Protein AF-A0A8T3PPE5-F1 (afdb_monomer_lite)

Structure (mmCIF, N/CA/C/O backbone):
data_AF-A0A8T3PPE5-F1
#
_entry.id   AF-A0A8T3PPE5-F1
#
loop_
_atom_site.group_PDB
_atom_site.id
_atom_site.type_symbol
_atom_site.label_atom_id
_atom_site.label_alt_id
_atom_site.label_comp_id
_atom_site.label_asym_id
_atom_site.label_entity_id
_atom_site.label_seq_id
_atom_site.pdbx_PDB_ins_code
_atom_site.Cartn_x
_atom_site.Cartn_y
_atom_site.Cartn_z
_atom_site.occupancy
_atom_site.B_iso_or_equiv
_atom_site.auth_seq_id
_atom_site.auth_comp_id
_atom_site.auth_asym_id
_atom_site.auth_atom_id
_atom_site.pdbx_PDB_model_num
ATOM 1 N N . MET A 1 1 ? -5.773 14.383 -21.591 1.00 71.31 1 MET A N 1
ATOM 2 C CA . MET A 1 1 ? -5.391 13.110 -22.245 1.00 71.31 1 MET A CA 1
ATOM 3 C C . MET A 1 1 ? -6.427 12.058 -21.878 1.00 71.31 1 MET A C 1
ATOM 5 O O . MET A 1 1 ? -6.779 11.987 -20.706 1.00 71.31 1 MET A O 1
ATOM 9 N N . GLY A 1 2 ? -6.959 11.305 -22.844 1.00 85.62 2 GLY A N 1
ATOM 10 C CA . GLY A 1 2 ? -7.960 10.263 -22.563 1.00 85.62 2 GLY A CA 1
ATOM 11 C C . GLY A 1 2 ? -7.358 9.044 -21.848 1.00 85.62 2 GLY A C 1
ATOM 12 O O . GLY A 1 2 ? -6.149 8.824 -21.924 1.00 85.62 2 GLY A O 1
ATOM 13 N N . ASN A 1 3 ? -8.186 8.224 -21.186 1.00 85.50 3 ASN A N 1
ATOM 14 C CA . ASN A 1 3 ? -7.716 7.043 -20.440 1.00 85.50 3 ASN A CA 1
ATOM 15 C C . ASN A 1 3 ? -6.918 6.065 -21.322 1.00 85.50 3 ASN A C 1
ATOM 17 O O . ASN A 1 3 ? -5.871 5.585 -20.905 1.00 85.50 3 ASN A O 1
ATOM 21 N N . ALA A 1 4 ? -7.343 5.817 -22.564 1.00 87.62 4 ALA A N 1
ATOM 22 C CA . ALA A 1 4 ? -6.611 4.933 -23.478 1.00 87.62 4 ALA A CA 1
ATOM 23 C C . ALA A 1 4 ? -5.190 5.447 -23.792 1.00 87.62 4 ALA A C 1
ATOM 25 O O . ALA A 1 4 ? -4.228 4.680 -23.773 1.00 87.62 4 ALA A O 1
ATOM 26 N N . GLN A 1 5 ? -5.048 6.757 -24.014 1.00 90.62 5 GLN A N 1
ATOM 27 C CA . GLN A 1 5 ? -3.755 7.402 -24.266 1.00 90.62 5 GLN A CA 1
ATOM 28 C C . GLN A 1 5 ? -2.859 7.374 -23.020 1.00 90.62 5 GLN A C 1
ATOM 30 O O . GLN A 1 5 ? -1.673 7.076 -23.126 1.00 90.62 5 GLN A O 1
ATOM 35 N N . LEU A 1 6 ? -3.428 7.632 -21.834 1.00 91.69 6 LEU A N 1
ATOM 36 C CA . LEU A 1 6 ? -2.700 7.566 -20.564 1.00 91.69 6 LEU A CA 1
ATOM 37 C C . LEU A 1 6 ? -2.188 6.149 -20.279 1.00 91.69 6 LEU A C 1
ATOM 39 O O . LEU A 1 6 ? -1.021 5.981 -19.935 1.00 91.69 6 LEU A O 1
ATOM 43 N N . LYS A 1 7 ? -3.037 5.135 -20.490 1.00 91.75 7 LYS A N 1
ATOM 44 C CA . LYS A 1 7 ? -2.677 3.720 -20.339 1.00 91.75 7 LYS A CA 1
ATOM 45 C C . LYS A 1 7 ? -1.493 3.362 -21.233 1.00 91.75 7 LYS A C 1
ATOM 47 O O . LYS A 1 7 ? -0.501 2.835 -20.743 1.00 91.75 7 LYS A O 1
ATOM 52 N N . ARG A 1 8 ? -1.577 3.700 -22.526 1.00 91.62 8 ARG A N 1
ATOM 53 C CA . ARG A 1 8 ? -0.497 3.455 -23.492 1.00 91.62 8 ARG A CA 1
ATOM 54 C C . ARG A 1 8 ? 0.802 4.136 -23.059 1.00 91.62 8 ARG A C 1
ATOM 56 O O . ARG A 1 8 ? 1.819 3.460 -22.961 1.00 91.62 8 ARG A O 1
ATOM 63 N N . LYS A 1 9 ? 0.745 5.426 -22.704 1.00 94.19 9 LYS A N 1
ATOM 64 C CA . LYS A 1 9 ? 1.905 6.188 -22.215 1.00 94.19 9 LYS A CA 1
ATOM 65 C C . LYS A 1 9 ? 2.596 5.485 -21.042 1.00 94.19 9 LYS A C 1
ATOM 67 O O . LYS A 1 9 ? 3.818 5.388 -21.016 1.00 94.19 9 LYS A O 1
ATOM 72 N N . TYR A 1 10 ? 1.827 5.017 -20.062 1.00 94.94 10 TYR A N 1
ATOM 73 C CA . TYR A 1 10 ? 2.376 4.353 -18.879 1.00 94.94 10 TYR A CA 1
ATOM 74 C C . TYR A 1 10 ? 2.970 2.983 -19.184 1.00 94.94 10 TYR A C 1
ATOM 76 O O . TYR A 1 10 ? 4.052 2.681 -18.685 1.00 94.94 10 TYR A O 1
ATOM 84 N N . VAL A 1 11 ? 2.325 2.183 -20.031 1.00 92.31 11 VAL A N 1
ATOM 85 C CA . VAL A 1 11 ? 2.887 0.887 -20.425 1.00 92.31 11 VAL A CA 1
ATOM 86 C C . VAL A 1 11 ? 4.176 1.063 -21.231 1.00 92.31 11 VAL A C 1
ATOM 88 O O . VAL A 1 11 ? 5.167 0.401 -20.939 1.00 92.31 11 VAL A O 1
ATOM 91 N N . GLU A 1 12 ? 4.209 1.990 -22.189 1.00 92.19 12 GLU A N 1
ATOM 92 C CA . GLU A 1 12 ? 5.414 2.284 -22.975 1.00 92.19 12 GLU A CA 1
ATOM 93 C C . GLU A 1 12 ? 6.569 2.790 -22.100 1.00 92.19 12 GLU A C 1
ATOM 95 O O . GLU A 1 12 ? 7.713 2.369 -22.287 1.00 92.19 12 GLU A O 1
ATOM 100 N N . HIS A 1 13 ? 6.276 3.662 -21.126 1.00 94.38 13 HIS A N 1
ATOM 101 C CA . HIS A 1 13 ? 7.267 4.137 -20.154 1.00 94.38 13 HIS A CA 1
ATOM 102 C C . HIS A 1 13 ? 7.826 2.980 -19.320 1.00 94.38 13 HIS A C 1
ATOM 104 O O . HIS A 1 13 ? 9.038 2.814 -19.235 1.00 94.38 13 HIS A O 1
ATOM 110 N N . ALA A 1 14 ? 6.956 2.115 -18.796 1.00 93.38 14 ALA A N 1
ATOM 111 C CA . ALA A 1 14 ? 7.352 0.940 -18.025 1.00 93.38 14 ALA A CA 1
ATOM 112 C C . ALA A 1 14 ? 8.192 -0.065 -18.833 1.00 93.38 14 ALA A C 1
ATOM 114 O O . ALA A 1 14 ? 9.222 -0.531 -18.350 1.00 93.38 14 ALA A O 1
ATOM 115 N N . ILE A 1 15 ? 7.797 -0.364 -20.075 1.00 92.00 15 ILE A N 1
ATOM 116 C CA . ILE A 1 15 ? 8.554 -1.226 -21.001 1.00 92.00 15 ILE A CA 1
ATOM 117 C C . ILE A 1 15 ? 9.944 -0.643 -21.265 1.00 92.00 15 ILE A C 1
ATOM 119 O O . ILE A 1 15 ? 10.929 -1.379 -21.295 1.00 92.00 15 ILE A O 1
ATOM 123 N N . ARG A 1 16 ? 10.048 0.679 -21.447 1.00 91.94 16 ARG A N 1
ATOM 124 C CA . ARG A 1 16 ? 11.338 1.353 -21.637 1.00 91.94 16 ARG A CA 1
ATOM 125 C C . ARG A 1 16 ? 12.212 1.241 -20.391 1.00 91.94 16 ARG A C 1
ATOM 127 O O . ARG A 1 16 ? 13.369 0.861 -20.521 1.00 91.94 16 ARG A O 1
ATOM 134 N N . SER A 1 17 ? 11.657 1.513 -19.213 1.00 92.69 17 SER A N 1
ATOM 135 C CA . SER A 1 17 ? 12.356 1.397 -17.931 1.00 92.69 17 SER A CA 1
ATOM 136 C C . SER A 1 17 ? 12.846 -0.028 -17.656 1.00 92.69 17 SER A C 1
ATOM 138 O O . SER A 1 17 ? 13.982 -0.211 -17.231 1.00 92.69 17 SER A O 1
ATOM 140 N N . LEU A 1 18 ? 12.050 -1.055 -17.976 1.00 91.50 18 LEU A N 1
ATOM 141 C CA . LEU A 1 18 ? 12.428 -2.460 -17.781 1.00 91.50 18 LEU A CA 1
ATOM 142 C C . LEU A 1 18 ? 13.702 -2.870 -18.532 1.00 91.50 18 LEU A C 1
ATOM 144 O O . LEU A 1 18 ? 14.434 -3.727 -18.032 1.00 91.50 18 LEU A O 1
ATOM 148 N N . LYS A 1 19 ? 14.009 -2.247 -19.679 1.00 90.19 19 LYS A N 1
ATOM 149 C CA . LYS A 1 19 ? 15.261 -2.490 -20.423 1.00 90.19 19 LYS A CA 1
ATOM 150 C C . LYS A 1 19 ? 16.509 -2.177 -19.598 1.00 90.19 19 LYS A C 1
ATOM 152 O O . LYS A 1 19 ? 17.528 -2.830 -19.777 1.00 90.19 19 LYS A O 1
ATOM 157 N N . ASN A 1 20 ? 16.417 -1.215 -18.684 1.00 90.44 20 ASN A N 1
ATOM 158 C CA . ASN A 1 20 ? 17.530 -0.824 -17.818 1.00 90.44 20 ASN A CA 1
ATOM 159 C C . ASN A 1 20 ? 17.654 -1.734 -16.586 1.00 90.44 20 ASN A C 1
ATOM 161 O O . ASN A 1 20 ? 18.676 -1.733 -15.901 1.00 90.44 20 ASN A O 1
ATOM 165 N N . VAL A 1 21 ? 16.606 -2.500 -16.276 1.00 91.38 21 VAL A N 1
ATOM 166 C CA . VAL A 1 21 ? 16.528 -3.340 -15.074 1.00 91.38 21 VAL A CA 1
ATOM 167 C C . VAL A 1 21 ? 16.859 -4.796 -15.382 1.00 91.38 21 VAL A C 1
ATOM 169 O O . VAL A 1 21 ? 17.546 -5.449 -14.598 1.00 91.38 21 VAL A O 1
ATOM 172 N N . LEU A 1 22 ? 16.380 -5.316 -16.513 1.00 89.31 22 LEU A N 1
ATOM 173 C CA . LEU A 1 22 ? 16.537 -6.717 -16.891 1.00 89.31 22 LEU A CA 1
ATOM 174 C C . LEU A 1 22 ? 17.650 -6.890 -17.925 1.00 89.31 22 LEU A C 1
ATOM 176 O O . LEU A 1 22 ? 17.599 -6.309 -19.003 1.00 89.31 22 LEU A O 1
ATOM 180 N N . ARG A 1 23 ? 18.611 -7.778 -17.631 1.00 82.50 23 ARG A N 1
ATOM 181 C CA . ARG A 1 23 ? 19.682 -8.155 -18.577 1.00 82.50 23 ARG A CA 1
ATOM 182 C C . ARG A 1 23 ? 19.139 -8.763 -1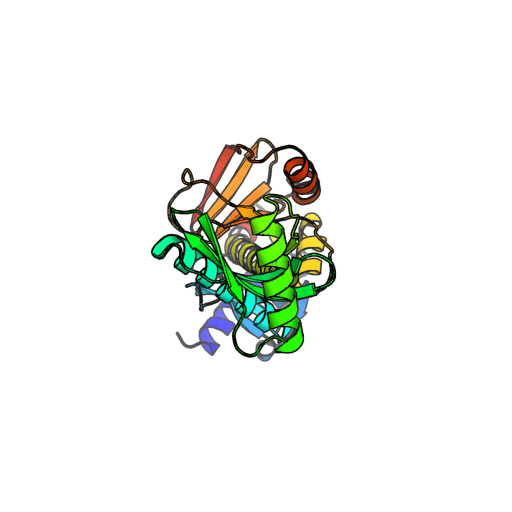9.873 1.00 82.50 23 ARG A C 1
ATOM 184 O O . ARG A 1 23 ? 19.702 -8.541 -20.936 1.00 82.50 23 ARG A O 1
ATOM 191 N N . SER A 1 24 ? 18.058 -9.537 -19.777 1.00 84.69 24 SER A N 1
ATOM 192 C CA . SER A 1 24 ? 17.318 -10.067 -20.922 1.00 84.69 24 SER A CA 1
ATOM 193 C C . SER A 1 24 ? 15.882 -9.565 -20.827 1.00 84.69 24 SER A C 1
ATOM 195 O O . SER A 1 24 ? 15.123 -9.993 -19.957 1.00 84.69 24 SER A O 1
ATOM 197 N N . PHE A 1 25 ? 15.542 -8.588 -21.669 1.00 80.25 25 PHE A N 1
ATOM 198 C CA . PHE A 1 25 ? 14.233 -7.948 -21.653 1.00 80.25 25 PHE A CA 1
ATOM 199 C C . PHE A 1 25 ? 13.309 -8.566 -22.717 1.00 80.25 25 PHE A C 1
ATOM 201 O O . PHE A 1 25 ? 13.617 -8.468 -23.905 1.00 80.25 25 PHE A O 1
ATOM 208 N N . PRO A 1 26 ? 12.152 -9.139 -22.336 1.00 77.25 26 PRO A N 1
ATOM 209 C CA . PRO A 1 26 ? 11.261 -9.840 -23.265 1.00 77.25 26 PRO A CA 1
ATOM 210 C C . PRO A 1 26 ? 10.402 -8.920 -24.149 1.00 77.25 26 PRO A C 1
ATOM 212 O O . PRO A 1 26 ? 9.545 -9.409 -24.876 1.00 77.25 26 PRO A O 1
ATOM 215 N N . GLY A 1 27 ? 10.571 -7.595 -24.085 1.00 82.81 27 GLY A N 1
ATOM 216 C CA . GLY A 1 27 ? 9.766 -6.670 -24.894 1.00 82.81 27 GLY A CA 1
ATOM 217 C C . GLY A 1 27 ? 8.335 -6.464 -24.387 1.00 82.81 27 GLY A C 1
ATOM 218 O O . GLY A 1 27 ? 7.537 -5.847 -25.084 1.00 82.81 27 GLY A O 1
ATOM 219 N N . ALA A 1 28 ? 8.010 -6.956 -23.191 1.00 86.56 28 ALA A N 1
ATOM 220 C CA . ALA A 1 28 ? 6.661 -6.953 -22.637 1.00 86.56 28 ALA A CA 1
ATOM 221 C C . ALA A 1 28 ? 6.592 -6.217 -21.296 1.00 86.56 28 ALA A C 1
ATOM 223 O O . ALA A 1 28 ? 7.592 -6.038 -20.596 1.00 86.56 28 ALA A O 1
ATOM 224 N N . TYR A 1 29 ? 5.386 -5.792 -20.938 1.00 90.00 29 TYR A N 1
ATOM 225 C CA . TYR A 1 29 ? 5.123 -5.165 -19.653 1.00 90.00 29 TYR A CA 1
ATOM 226 C C . TYR A 1 29 ? 5.037 -6.217 -18.544 1.00 90.00 29 TYR A C 1
ATOM 228 O O . TYR A 1 29 ? 4.484 -7.299 -18.743 1.00 90.00 29 TYR A O 1
ATOM 236 N N . ILE A 1 30 ? 5.548 -5.873 -17.360 1.00 93.31 30 ILE A N 1
ATOM 237 C CA . ILE A 1 30 ? 5.448 -6.700 -16.153 1.00 93.31 30 ILE A CA 1
ATOM 238 C C . ILE A 1 30 ? 4.533 -5.995 -15.156 1.00 93.31 30 ILE A C 1
ATOM 240 O O . ILE A 1 30 ? 4.797 -4.853 -14.769 1.00 93.31 30 ILE A O 1
ATOM 244 N N . CYS A 1 31 ? 3.466 -6.666 -14.717 1.00 94.31 31 CYS A N 1
ATOM 245 C CA . CYS A 1 31 ? 2.563 -6.096 -13.718 1.00 94.31 31 CYS A CA 1
ATOM 246 C C . CYS A 1 31 ? 3.262 -5.983 -12.353 1.00 94.31 31 CYS A C 1
ATOM 248 O O . CYS A 1 31 ? 3.835 -6.971 -11.892 1.00 94.31 31 CYS A O 1
ATOM 250 N N . PRO A 1 32 ? 3.172 -4.837 -11.649 1.00 95.75 32 PRO A N 1
ATOM 251 C CA . PRO A 1 32 ? 3.858 -4.666 -10.372 1.00 95.75 32 PRO A CA 1
ATOM 252 C C . PRO A 1 32 ? 3.322 -5.571 -9.257 1.00 95.75 32 PRO A C 1
ATOM 254 O O . PRO A 1 32 ? 4.052 -5.869 -8.323 1.00 95.75 32 PRO A O 1
ATOM 257 N N . ILE A 1 33 ? 2.070 -6.037 -9.339 1.00 95.12 33 ILE A N 1
ATOM 258 C CA . ILE A 1 33 ? 1.461 -6.869 -8.290 1.00 95.12 33 ILE A CA 1
ATOM 259 C C . ILE A 1 33 ? 1.748 -8.358 -8.505 1.00 95.12 33 ILE A C 1
ATOM 261 O O . ILE A 1 33 ? 2.220 -9.022 -7.587 1.00 95.12 33 ILE A O 1
ATOM 265 N N . CYS A 1 34 ? 1.454 -8.919 -9.682 1.00 94.25 34 CYS A N 1
ATOM 266 C CA . CYS A 1 34 ? 1.666 -10.355 -9.910 1.00 94.25 34 CYS A CA 1
ATOM 267 C C . CYS A 1 34 ? 3.054 -10.702 -10.451 1.00 94.25 34 CYS A C 1
ATOM 269 O O . CYS A 1 34 ? 3.449 -11.859 -10.350 1.00 94.25 34 CYS A O 1
ATOM 271 N N . VAL A 1 35 ? 3.799 -9.720 -10.976 1.00 94.12 35 VAL A N 1
ATOM 272 C CA . VAL A 1 35 ? 5.111 -9.913 -11.622 1.00 94.12 35 VAL A CA 1
ATOM 273 C C . VAL A 1 35 ? 5.036 -10.836 -12.850 1.00 94.12 35 VAL A C 1
ATOM 275 O O . VAL A 1 35 ? 6.032 -11.383 -13.308 1.00 94.12 35 VAL A O 1
ATOM 278 N N . GLU A 1 36 ? 3.846 -10.983 -13.430 1.00 91.94 36 GLU A N 1
ATOM 279 C CA . GLU A 1 36 ? 3.642 -11.732 -14.669 1.00 91.94 36 GLU A CA 1
ATOM 280 C C . GLU A 1 36 ? 3.846 -10.824 -15.888 1.00 91.94 36 GLU A C 1
ATOM 282 O O . GLU A 1 36 ? 3.658 -9.601 -15.826 1.00 91.94 36 GLU A O 1
ATOM 287 N N . LEU A 1 37 ? 4.254 -11.451 -16.992 1.00 89.31 37 LEU A N 1
ATOM 288 C CA . LEU A 1 37 ? 4.474 -10.821 -18.287 1.00 89.31 37 LEU A CA 1
ATOM 289 C C . LEU A 1 37 ? 3.167 -10.743 -19.065 1.00 89.31 37 LEU A C 1
ATOM 291 O O . LEU A 1 37 ? 2.448 -11.732 -19.189 1.00 89.31 37 LEU A O 1
ATOM 295 N N . PHE A 1 38 ? 2.905 -9.582 -19.649 1.00 84.81 38 PHE A N 1
ATOM 296 C CA . PHE A 1 38 ? 1.707 -9.341 -20.438 1.00 84.81 38 PHE A CA 1
ATOM 297 C C . PHE A 1 38 ? 2.093 -8.692 -21.774 1.00 84.81 38 PHE A C 1
ATOM 299 O O . PHE A 1 38 ? 2.657 -7.590 -21.776 1.00 84.81 38 PHE A O 1
ATOM 306 N N . PRO A 1 39 ? 1.812 -9.358 -22.908 1.00 72.25 39 PRO A N 1
ATOM 307 C CA . PRO A 1 39 ? 2.179 -8.854 -24.229 1.00 72.25 39 PRO A CA 1
ATOM 308 C C . PRO A 1 39 ? 1.194 -7.807 -24.772 1.00 72.25 39 PRO A C 1
ATOM 310 O O . PRO A 1 39 ? 1.563 -7.033 -25.650 1.00 72.25 39 PRO A O 1
ATOM 313 N N . ASP A 1 40 ? -0.041 -7.769 -24.262 1.00 78.44 40 ASP A N 1
ATOM 314 C CA . ASP A 1 40 ? -1.127 -6.950 -24.808 1.00 78.44 40 ASP A CA 1
ATOM 315 C C . ASP A 1 40 ? -1.527 -5.797 -23.873 1.00 78.44 40 ASP A C 1
ATOM 317 O O . ASP A 1 40 ? -1.787 -5.986 -22.683 1.00 78.44 40 ASP A O 1
ATOM 321 N N . LEU A 1 41 ? -1.634 -4.596 -24.449 1.00 71.25 41 LEU A N 1
ATOM 322 C CA . LEU A 1 41 ? -2.102 -3.376 -23.800 1.00 71.25 41 LEU A CA 1
ATOM 323 C C . LEU A 1 41 ? -3.557 -3.459 -23.317 1.00 71.25 41 LEU A C 1
ATOM 325 O O . LEU A 1 41 ? -3.938 -2.718 -22.402 1.00 71.25 41 LEU A O 1
ATOM 329 N N . GLU A 1 42 ? -4.399 -4.290 -23.932 1.00 75.56 42 GLU A N 1
ATOM 330 C CA . GLU A 1 42 ? -5.817 -4.414 -23.572 1.00 75.56 42 GLU A CA 1
ATOM 331 C C . GLU A 1 42 ? -6.030 -5.066 -22.204 1.00 75.56 42 GLU A C 1
ATOM 333 O O . GLU A 1 42 ? -6.952 -4.677 -21.486 1.00 75.56 42 GLU A O 1
ATOM 338 N N . ALA A 1 43 ? -5.096 -5.917 -21.774 1.00 80.50 43 ALA A N 1
ATOM 339 C CA . ALA A 1 43 ? -5.142 -6.638 -20.502 1.00 80.50 43 ALA A CA 1
ATOM 340 C C . ALA A 1 43 ? -4.912 -5.758 -19.256 1.00 80.50 43 ALA A C 1
ATOM 342 O O . ALA A 1 43 ? -4.897 -6.267 -18.130 1.00 80.50 43 ALA A O 1
ATOM 343 N N . PHE A 1 44 ? -4.724 -4.445 -19.427 1.00 86.00 44 PHE A N 1
ATOM 344 C CA . PHE A 1 44 ? -4.396 -3.537 -18.334 1.00 86.00 44 PHE A CA 1
ATOM 345 C C . PHE A 1 44 ? -5.471 -2.507 -18.007 1.00 86.00 44 PHE A C 1
ATOM 347 O O . PHE A 1 44 ? -6.195 -1.997 -18.870 1.00 86.00 44 PHE A O 1
ATOM 354 N N . SER A 1 45 ? -5.466 -2.114 -16.739 1.00 88.25 45 SER A N 1
ATOM 355 C CA . SER A 1 45 ? -6.277 -1.051 -16.163 1.00 88.25 45 SER A CA 1
ATOM 356 C C . SER A 1 45 ? -5.399 0.004 -15.504 1.00 88.25 45 SER A C 1
ATOM 358 O O . SER A 1 45 ? -4.370 -0.308 -14.907 1.00 88.25 45 SER A O 1
ATOM 360 N N . ILE A 1 46 ? -5.825 1.260 -15.604 1.00 91.00 46 ILE A N 1
ATOM 361 C CA . ILE A 1 46 ? -5.208 2.356 -14.858 1.00 91.00 46 ILE A CA 1
ATOM 362 C C . ILE A 1 46 ? -5.676 2.272 -13.407 1.00 91.00 46 ILE A C 1
ATOM 364 O O . ILE A 1 46 ? -6.864 2.080 -13.159 1.00 91.00 46 ILE A O 1
ATOM 368 N N . GLU A 1 47 ? -4.746 2.447 -12.478 1.00 91.44 47 GLU A N 1
ATOM 369 C CA . GLU A 1 47 ? -5.012 2.442 -11.041 1.00 91.44 47 GLU A CA 1
ATOM 370 C C . GLU A 1 47 ? -5.073 3.872 -10.511 1.00 91.44 47 GLU A C 1
ATOM 372 O O . GLU A 1 47 ? -4.162 4.675 -10.746 1.00 91.44 47 GLU A O 1
ATOM 37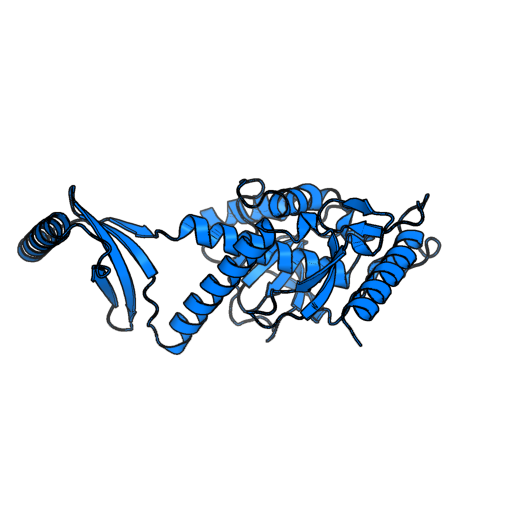7 N N . ASP A 1 48 ? -6.136 4.169 -9.769 1.00 91.06 48 ASP A N 1
ATOM 378 C CA . ASP A 1 48 ? -6.203 5.344 -8.911 1.00 91.06 48 ASP A CA 1
ATOM 379 C C . ASP A 1 48 ? -5.519 5.011 -7.579 1.00 91.06 48 ASP A C 1
ATOM 381 O O . ASP A 1 48 ? -5.931 4.089 -6.875 1.00 91.06 48 ASP A O 1
ATOM 385 N N . VAL A 1 49 ? -4.460 5.750 -7.237 1.00 92.88 49 VAL A N 1
ATOM 386 C CA . VAL A 1 49 ? -3.652 5.497 -6.037 1.00 92.88 49 VAL A CA 1
ATOM 387 C C . VAL A 1 49 ? -3.541 6.769 -5.177 1.00 92.88 49 VAL A C 1
ATOM 389 O O . VAL A 1 49 ? -2.987 7.773 -5.646 1.00 92.88 49 VAL A O 1
ATOM 392 N N . PRO A 1 50 ? -4.049 6.761 -3.925 1.00 91.81 50 PRO A N 1
ATOM 393 C CA . PRO A 1 50 ? -5.020 5.788 -3.388 1.00 91.81 50 PRO A CA 1
ATOM 394 C C . PRO A 1 50 ? -6.339 5.762 -4.207 1.00 91.81 50 PRO A C 1
ATOM 396 O O . PRO A 1 50 ? -6.458 6.501 -5.182 1.00 91.81 50 PRO A O 1
ATOM 399 N N . PRO A 1 51 ? -7.373 4.979 -3.845 1.00 88.19 51 PRO A N 1
ATOM 400 C CA . PRO A 1 51 ? -8.621 4.971 -4.608 1.00 88.19 51 PRO A CA 1
ATOM 401 C C . PRO A 1 51 ? -9.208 6.377 -4.800 1.00 88.19 51 PRO A C 1
ATOM 403 O O . PRO A 1 51 ? -9.198 7.204 -3.879 1.00 88.19 51 PRO A O 1
ATOM 406 N N . ALA A 1 52 ? -9.772 6.650 -5.982 1.00 86.50 52 ALA A N 1
ATOM 407 C CA . ALA A 1 52 ? -10.307 7.969 -6.343 1.00 86.50 52 ALA A CA 1
ATOM 408 C C . ALA A 1 52 ? -11.322 8.507 -5.316 1.00 86.50 52 ALA A C 1
ATOM 410 O O . ALA A 1 52 ? -11.386 9.709 -5.060 1.00 86.50 52 ALA A O 1
ATOM 411 N N . SER A 1 53 ? -12.065 7.614 -4.652 1.00 80.19 53 SER A N 1
ATOM 412 C CA . SER A 1 53 ? -13.028 7.952 -3.597 1.00 80.19 53 SER A CA 1
ATOM 413 C C . SER A 1 53 ? -12.429 8.663 -2.381 1.00 80.19 53 SER A C 1
ATOM 415 O O . SER A 1 53 ? -13.175 9.266 -1.611 1.00 80.19 53 SER A O 1
ATOM 417 N N . ILE A 1 54 ? -11.113 8.562 -2.177 1.00 83.06 54 ILE A N 1
ATOM 418 C CA . ILE A 1 54 ? -10.390 9.260 -1.108 1.00 83.06 54 ILE A CA 1
ATOM 419 C C . ILE A 1 54 ? -9.371 10.275 -1.646 1.00 83.06 54 ILE A C 1
ATOM 421 O O . ILE A 1 54 ? -8.579 10.805 -0.873 1.00 83.06 54 ILE A O 1
ATOM 425 N N . GLY A 1 55 ? -9.461 10.612 -2.938 1.00 85.19 55 GLY A N 1
ATOM 426 C CA . GLY A 1 55 ? -8.715 11.704 -3.568 1.00 85.19 55 GLY A CA 1
ATOM 427 C C . GLY A 1 55 ? -7.451 11.291 -4.318 1.00 85.19 55 GLY A C 1
ATOM 428 O O . GLY A 1 55 ? -6.665 12.166 -4.684 1.00 85.19 55 GLY A O 1
ATOM 429 N N . GLY A 1 56 ? -7.228 9.995 -4.547 1.00 88.88 56 GLY A N 1
ATOM 430 C CA . GLY A 1 56 ? -6.048 9.577 -5.290 1.00 88.88 56 GLY A CA 1
ATOM 431 C C . GLY A 1 56 ? -6.167 9.742 -6.798 1.00 88.88 56 GLY A C 1
ATOM 432 O O . GLY A 1 56 ? -7.153 10.261 -7.331 1.00 88.88 56 GLY A O 1
ATOM 433 N N . ARG A 1 57 ? -5.076 9.392 -7.478 1.00 91.44 57 ARG A N 1
ATOM 434 C CA . ARG A 1 57 ? -4.823 9.786 -8.865 1.00 91.44 57 ARG A CA 1
ATOM 435 C C . ARG A 1 57 ? -4.369 8.603 -9.702 1.00 91.44 57 ARG A C 1
ATOM 437 O O . ARG A 1 57 ? -3.725 7.686 -9.204 1.00 91.44 57 ARG A O 1
ATOM 444 N N . ARG A 1 58 ? -4.618 8.704 -11.004 1.00 94.00 58 ARG A N 1
ATOM 445 C CA . ARG A 1 58 ? -4.169 7.765 -12.036 1.00 94.00 58 ARG A CA 1
ATOM 446 C C . ARG A 1 58 ? -2.661 7.836 -12.238 1.00 94.00 58 ARG A C 1
ATOM 448 O O . ARG A 1 58 ? -2.211 8.617 -13.072 1.00 94.00 58 ARG A O 1
ATOM 455 N N . ILE A 1 59 ? -1.891 7.055 -11.484 1.00 94.81 59 ILE A N 1
ATOM 456 C CA . ILE A 1 59 ? -0.418 7.162 -11.469 1.00 94.81 59 ILE A CA 1
ATOM 457 C C . ILE A 1 59 ? 0.314 5.886 -11.879 1.00 94.81 59 ILE A C 1
ATOM 459 O O . ILE A 1 59 ? 1.521 5.924 -12.095 1.00 94.81 59 ILE A O 1
ATOM 463 N N . CYS A 1 60 ? -0.385 4.761 -12.012 1.00 93.69 60 CYS A N 1
ATOM 464 C CA . CYS A 1 60 ? 0.209 3.529 -12.514 1.00 93.69 60 CYS A CA 1
ATOM 465 C C . CYS A 1 60 ? -0.824 2.659 -13.237 1.00 93.69 60 CYS A C 1
ATOM 467 O O . CYS A 1 60 ? -1.992 3.022 -13.400 1.00 93.69 60 CYS A O 1
ATOM 469 N N . VAL A 1 61 ? -0.347 1.527 -13.741 1.00 93.50 61 VAL A N 1
ATOM 470 C CA . VAL A 1 61 ? -1.123 0.535 -14.480 1.00 93.50 61 VAL A CA 1
ATOM 471 C C . VAL A 1 61 ? -0.903 -0.816 -13.808 1.00 93.50 61 VAL A C 1
ATOM 473 O O . VAL A 1 61 ? 0.182 -1.081 -13.294 1.00 93.50 61 VAL A O 1
ATOM 476 N N . THR A 1 62 ? -1.926 -1.658 -13.799 1.00 93.62 62 THR A N 1
ATOM 477 C CA . THR A 1 62 ? -1.876 -3.056 -13.349 1.00 93.62 62 THR A CA 1
ATOM 478 C C . THR A 1 62 ? -2.643 -3.926 -14.341 1.00 93.62 62 THR A C 1
ATOM 480 O O . THR A 1 62 ? -3.392 -3.419 -15.183 1.00 93.62 62 THR A O 1
ATOM 483 N N . CYS A 1 63 ? -2.449 -5.245 -14.286 1.00 91.62 63 CYS A N 1
ATOM 484 C CA . CYS A 1 63 ? -3.285 -6.155 -15.061 1.00 91.62 63 CYS A CA 1
ATOM 485 C C . CYS A 1 63 ? -4.709 -6.189 -14.490 1.00 91.62 63 CYS A C 1
ATOM 487 O O . CYS A 1 63 ? -4.916 -6.048 -13.281 1.00 91.62 63 CYS A O 1
ATOM 489 N N . GLN A 1 64 ? -5.690 -6.409 -15.363 1.00 88.88 64 GLN A N 1
ATOM 490 C CA . GLN A 1 64 ? -7.096 -6.506 -14.973 1.00 88.88 64 GLN A CA 1
ATOM 491 C C . GLN A 1 64 ? -7.353 -7.543 -13.866 1.00 88.88 64 GLN A C 1
ATOM 493 O O . GLN A 1 64 ? -8.101 -7.213 -12.948 1.00 88.88 64 GLN A O 1
ATOM 498 N N . PRO A 1 65 ? -6.728 -8.743 -13.859 1.00 88.06 65 PRO A N 1
ATOM 499 C CA . PRO A 1 65 ? -6.899 -9.687 -12.756 1.00 88.06 65 PRO A CA 1
ATOM 500 C C . PRO A 1 65 ? -6.518 -9.102 -11.389 1.00 88.06 65 PRO A C 1
ATOM 502 O O . PRO A 1 65 ? -7.280 -9.241 -10.431 1.00 88.06 65 PRO A O 1
ATOM 505 N N . CYS A 1 66 ? -5.389 -8.390 -11.295 1.00 89.31 66 CYS A N 1
ATOM 506 C CA . CYS A 1 66 ? -4.958 -7.736 -10.055 1.00 89.31 66 CYS A CA 1
ATOM 507 C C . CYS A 1 66 ? -5.825 -6.527 -9.672 1.00 89.31 66 CYS A C 1
ATOM 509 O O . CYS A 1 66 ? -5.886 -6.180 -8.493 1.00 89.31 66 CYS A O 1
ATOM 511 N N . ASN A 1 67 ? -6.506 -5.910 -10.639 1.00 85.38 67 ASN A N 1
ATOM 512 C CA . ASN A 1 67 ? -7.441 -4.807 -10.408 1.00 85.38 67 ASN A CA 1
ATOM 513 C C . ASN A 1 67 ? -8.926 -5.230 -10.389 1.00 85.38 67 ASN A C 1
ATOM 515 O O . ASN A 1 67 ? -9.819 -4.398 -10.504 1.00 85.38 67 ASN A O 1
ATOM 519 N N . SER A 1 68 ? -9.211 -6.529 -10.297 1.00 79.12 68 SER A N 1
ATOM 520 C CA . SER A 1 68 ? -10.575 -7.068 -10.372 1.00 79.12 68 SER A CA 1
ATOM 521 C C . SER A 1 68 ? -11.350 -6.919 -9.048 1.00 79.12 68 SER A C 1
ATOM 523 O O . SER A 1 68 ? -10.984 -6.138 -8.171 1.00 79.12 68 SER A O 1
ATOM 525 N N . THR A 1 69 ? -12.431 -7.687 -8.868 1.00 56.97 69 THR A N 1
ATOM 526 C CA . THR A 1 69 ? -13.383 -7.634 -7.740 1.00 56.97 69 THR A CA 1
ATOM 527 C C . THR A 1 69 ? -12.738 -7.612 -6.349 1.00 56.97 69 THR A C 1
ATOM 529 O O . THR A 1 69 ? -13.254 -6.941 -5.454 1.00 56.97 69 THR A O 1
ATOM 532 N N . ALA A 1 70 ? -11.597 -8.285 -6.162 1.00 58.28 70 ALA A N 1
ATOM 533 C CA . ALA A 1 70 ? -10.826 -8.213 -4.919 1.00 58.28 70 ALA A CA 1
ATOM 534 C C . ALA A 1 70 ? -10.362 -6.774 -4.613 1.00 58.28 70 ALA A C 1
ATOM 536 O O . ALA A 1 70 ? -10.494 -6.316 -3.481 1.00 58.28 70 ALA A O 1
ATOM 537 N N . GLY A 1 71 ? -9.916 -6.034 -5.632 1.00 63.38 71 GLY A N 1
ATOM 538 C CA . GLY A 1 71 ? -9.591 -4.610 -5.552 1.00 63.38 71 GLY A CA 1
ATOM 539 C C . GLY A 1 71 ? -10.804 -3.746 -5.204 1.00 63.38 71 GLY A C 1
ATOM 540 O O . GLY A 1 71 ? -10.724 -2.931 -4.293 1.00 63.38 71 GLY A O 1
ATOM 541 N N . HIS A 1 72 ? -11.966 -3.983 -5.822 1.00 69.50 72 HIS A N 1
ATOM 542 C CA . HIS A 1 72 ? -13.182 -3.215 -5.513 1.00 69.50 72 HIS A CA 1
ATOM 543 C C . HIS A 1 72 ? -13.656 -3.372 -4.060 1.00 69.50 72 HIS A C 1
ATOM 545 O O . HIS A 1 72 ? -14.086 -2.397 -3.440 1.00 69.50 72 HIS A O 1
ATOM 551 N N . ALA A 1 73 ? -13.573 -4.582 -3.498 1.00 71.12 73 ALA A N 1
ATOM 552 C CA . ALA A 1 73 ? -13.931 -4.822 -2.100 1.00 71.12 73 ALA A CA 1
ATOM 553 C C . ALA A 1 73 ? -12.975 -4.103 -1.129 1.00 71.12 73 ALA A C 1
ATOM 555 O O . ALA A 1 73 ? -13.409 -3.543 -0.120 1.00 71.12 73 ALA A O 1
ATOM 556 N N . ILE A 1 74 ? -11.684 -4.089 -1.461 1.00 80.19 74 ILE A N 1
ATOM 557 C CA . ILE A 1 74 ? -10.638 -3.393 -0.710 1.00 80.19 74 ILE A CA 1
ATOM 558 C C . ILE A 1 74 ? -10.829 -1.868 -0.777 1.00 80.19 74 ILE A C 1
ATOM 560 O O . ILE A 1 74 ? -10.812 -1.197 0.256 1.00 80.19 74 ILE A O 1
ATOM 564 N N . ASP A 1 75 ? -11.086 -1.316 -1.963 1.00 79.12 75 ASP A N 1
ATOM 565 C CA . ASP A 1 75 ? -11.293 0.122 -2.162 1.00 79.12 75 ASP A CA 1
ATOM 566 C C . ASP A 1 75 ? -12.530 0.622 -1.406 1.00 79.12 75 ASP A C 1
ATOM 568 O O . ASP A 1 75 ? -12.497 1.667 -0.748 1.00 79.12 75 ASP A O 1
ATOM 572 N N . ALA A 1 76 ? -13.613 -0.163 -1.425 1.00 76.75 76 ALA A N 1
ATOM 573 C CA . ALA A 1 76 ? -14.812 0.118 -0.642 1.00 76.75 76 ALA A CA 1
ATOM 574 C C . ALA A 1 76 ? -14.525 0.111 0.869 1.00 76.75 76 ALA A C 1
ATOM 576 O O . ALA A 1 76 ? -15.067 0.940 1.607 1.00 76.75 76 ALA A O 1
ATOM 577 N N . ALA A 1 77 ? -13.653 -0.785 1.342 1.00 81.12 77 ALA A N 1
ATOM 578 C CA . ALA A 1 77 ? -13.244 -0.832 2.742 1.00 81.12 77 ALA A CA 1
ATOM 579 C C . ALA A 1 77 ? -12.416 0.403 3.144 1.00 81.12 77 ALA A C 1
ATOM 581 O O . ALA A 1 77 ? -12.691 1.001 4.187 1.00 81.12 77 ALA A O 1
ATOM 582 N N . VAL A 1 78 ? -11.481 0.846 2.294 1.00 82.06 78 VAL A N 1
ATOM 583 C CA . VAL A 1 78 ? -10.708 2.088 2.498 1.00 82.06 78 VAL A CA 1
ATOM 584 C C . VAL A 1 78 ? -11.625 3.313 2.531 1.00 82.06 78 VAL A C 1
ATOM 586 O O . VAL A 1 78 ? -11.501 4.170 3.413 1.00 82.06 78 VAL A O 1
ATOM 589 N N . GLN A 1 79 ? -12.583 3.395 1.603 1.00 81.31 79 GLN A N 1
ATOM 590 C CA . GLN A 1 79 ? -13.576 4.467 1.580 1.00 81.31 79 GLN A CA 1
ATOM 591 C C . GLN A 1 79 ? -14.410 4.480 2.865 1.00 81.31 79 GLN A C 1
ATOM 593 O O . GLN A 1 79 ? -14.618 5.542 3.458 1.00 81.31 79 GLN A O 1
ATOM 598 N N . TRP A 1 80 ? -14.898 3.312 3.290 1.00 75.44 80 TRP A N 1
ATOM 599 C CA . TRP A 1 80 ? -15.687 3.166 4.508 1.00 75.44 80 TRP A CA 1
ATOM 600 C C . TRP A 1 80 ? -14.899 3.626 5.733 1.00 75.44 80 TRP A C 1
ATOM 602 O O . TRP A 1 80 ? -15.375 4.484 6.474 1.00 75.44 80 TRP A O 1
ATOM 612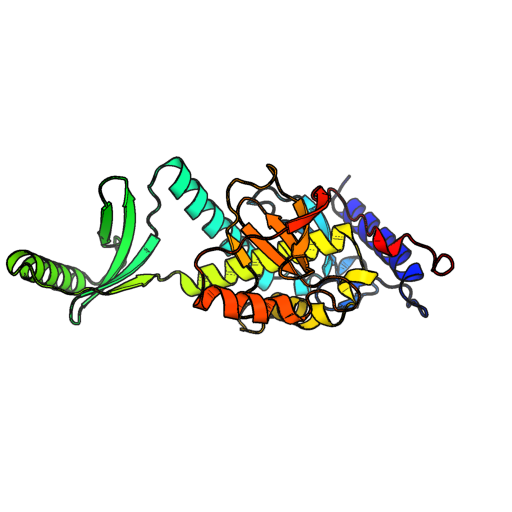 N N . GLU A 1 81 ? -13.671 3.134 5.909 1.00 78.38 81 GLU A N 1
ATOM 613 C CA . GLU A 1 81 ? -12.817 3.524 7.031 1.00 78.38 81 GLU A CA 1
ATOM 614 C C . GLU A 1 81 ? -12.532 5.033 7.036 1.00 78.38 81 GLU A C 1
ATOM 616 O O . GLU A 1 81 ? -12.647 5.690 8.072 1.00 78.38 81 GLU A O 1
ATOM 621 N N . THR A 1 82 ? -12.225 5.614 5.874 1.00 73.75 82 THR A N 1
ATOM 622 C CA . THR A 1 82 ? -11.956 7.054 5.755 1.00 73.75 82 THR A CA 1
ATOM 623 C C . THR A 1 82 ? -13.186 7.883 6.129 1.00 73.75 82 THR A C 1
ATOM 625 O O . THR A 1 82 ? -13.062 8.881 6.841 1.00 73.75 82 THR A O 1
ATOM 628 N N . LYS A 1 83 ? -14.386 7.465 5.702 1.00 71.50 83 LYS A N 1
ATOM 629 C CA . LYS A 1 83 ? -15.650 8.113 6.088 1.00 71.50 83 LYS A CA 1
ATOM 630 C C . LYS A 1 83 ? -15.904 8.008 7.589 1.00 71.50 83 LYS A C 1
ATOM 632 O O . LYS A 1 83 ? -16.232 9.026 8.196 1.00 71.50 83 LYS A O 1
ATOM 637 N N . LEU A 1 84 ? -15.707 6.827 8.185 1.00 67.44 84 LEU A N 1
ATOM 638 C CA . LEU A 1 84 ? -15.832 6.641 9.634 1.00 67.44 84 LEU A CA 1
ATOM 639 C C . LEU A 1 84 ? -14.909 7.609 10.386 1.00 67.44 84 LEU A C 1
ATOM 641 O O . LEU A 1 84 ? -15.350 8.323 11.280 1.00 67.44 84 LEU A O 1
ATOM 645 N N . ARG A 1 85 ? -13.636 7.693 9.988 1.00 66.88 85 ARG A N 1
ATOM 646 C CA . ARG A 1 85 ? -12.656 8.561 10.654 1.00 66.88 85 ARG A CA 1
ATOM 647 C C . ARG A 1 85 ? -12.946 10.042 10.473 1.00 66.88 85 ARG A C 1
ATOM 649 O O . ARG A 1 85 ? -12.900 10.786 11.447 1.00 66.88 85 ARG A O 1
ATOM 656 N N . ARG A 1 86 ? -13.234 10.483 9.245 1.00 66.56 86 ARG A N 1
ATOM 657 C CA . ARG A 1 86 ? -13.545 11.894 8.971 1.00 66.56 86 ARG A CA 1
ATOM 658 C C . ARG A 1 86 ? -14.818 12.322 9.687 1.00 66.56 86 ARG A C 1
ATOM 660 O O . ARG A 1 86 ? -14.829 13.395 10.273 1.00 66.56 86 ARG A O 1
ATOM 667 N N . GLY A 1 87 ? -15.850 11.479 9.707 1.00 57.34 87 GLY A N 1
ATOM 668 C CA . GLY A 1 87 ? -17.063 11.750 10.477 1.00 57.34 87 GLY A CA 1
ATOM 669 C C . GLY A 1 87 ? -16.804 11.782 11.986 1.00 57.34 87 GLY A C 1
ATOM 670 O O . GLY A 1 87 ? -17.332 12.652 12.678 1.00 57.34 87 GLY A O 1
ATOM 671 N N . PHE A 1 88 ? -15.950 10.888 12.496 1.00 52.75 88 PHE A N 1
ATOM 672 C CA . PHE A 1 88 ? -15.587 10.856 13.912 1.00 52.75 88 PHE A CA 1
ATOM 673 C C . PHE A 1 88 ? -14.817 12.117 14.323 1.00 52.75 88 PHE A C 1
ATOM 675 O O . PHE A 1 88 ? -15.135 12.730 15.335 1.00 52.75 88 PHE A O 1
ATOM 682 N N . LEU A 1 89 ? -13.849 12.547 13.508 1.00 53.16 89 LEU A N 1
ATOM 683 C CA . LEU A 1 89 ? -13.051 13.750 13.755 1.00 53.16 89 LEU A CA 1
ATOM 684 C C . LEU A 1 89 ? -13.839 15.051 13.552 1.00 53.16 89 LEU A C 1
ATOM 686 O O . LEU A 1 89 ? -13.583 16.015 14.265 1.00 53.16 89 LEU A O 1
ATOM 690 N N . ALA A 1 90 ? -14.771 15.095 12.596 1.00 52.22 90 ALA A N 1
ATOM 691 C CA . ALA A 1 90 ? -15.545 16.300 12.302 1.00 52.22 90 ALA A CA 1
ATOM 692 C C . ALA A 1 90 ? -16.688 16.531 13.302 1.00 52.22 90 ALA A C 1
ATOM 694 O O . ALA A 1 90 ? -16.931 17.672 13.678 1.00 52.22 90 ALA A O 1
ATOM 695 N N . ASN A 1 91 ? -17.370 15.465 13.745 1.00 48.38 91 ASN A N 1
ATOM 696 C CA . ASN A 1 91 ? -18.631 15.588 14.487 1.00 48.38 91 ASN A CA 1
ATOM 697 C C . ASN A 1 91 ? -18.695 14.760 15.785 1.00 48.38 91 ASN A C 1
ATOM 699 O O . ASN A 1 91 ? -19.730 14.774 16.444 1.00 48.38 91 ASN A O 1
ATOM 703 N N . GLY A 1 92 ? -17.665 13.978 16.145 1.00 47.03 92 GLY A N 1
ATOM 704 C CA . GLY A 1 92 ? -17.733 13.040 17.284 1.00 47.03 92 GLY A CA 1
ATOM 705 C C . GLY A 1 92 ? -18.808 11.951 17.130 1.00 47.03 92 GLY A C 1
ATOM 706 O O . GLY A 1 92 ? -19.136 11.236 18.069 1.00 47.03 92 GLY A O 1
ATOM 707 N N . MET A 1 93 ? -19.396 11.823 15.942 1.00 50.97 93 MET A N 1
ATOM 708 C CA . MET A 1 93 ? -20.603 11.042 15.707 1.00 50.97 93 MET A CA 1
ATOM 709 C C . MET A 1 93 ? -20.408 10.195 14.467 1.00 50.97 93 MET A C 1
ATOM 711 O O . MET A 1 93 ? -20.840 10.550 13.373 1.00 50.97 93 MET A O 1
ATOM 715 N N . VAL A 1 94 ? -19.770 9.043 14.634 1.00 52.25 94 VAL A N 1
ATOM 716 C CA . VAL A 1 94 ? -20.029 7.946 13.710 1.00 52.25 94 VAL A CA 1
ATOM 717 C C . VAL A 1 94 ? -20.363 6.718 14.518 1.00 52.25 94 VAL A C 1
ATOM 719 O O . VAL A 1 94 ? -19.572 6.276 15.345 1.00 52.25 94 VAL A O 1
ATOM 722 N N . ALA A 1 95 ? -21.574 6.219 14.289 1.00 56.88 95 ALA A N 1
ATOM 723 C CA . ALA A 1 95 ? -22.035 4.952 14.809 1.00 56.88 95 ALA A CA 1
ATOM 724 C C . ALA A 1 95 ? -21.158 3.833 14.232 1.00 56.88 95 ALA A C 1
ATOM 726 O O . ALA A 1 95 ? -21.263 3.492 13.052 1.00 56.88 95 ALA A O 1
ATOM 727 N N . GLU A 1 96 ? -20.272 3.270 15.047 1.00 63.28 96 GLU A N 1
ATOM 728 C CA . GLU A 1 96 ? -19.623 2.006 14.727 1.00 63.28 96 GLU A CA 1
ATOM 729 C C . GLU A 1 96 ? -20.572 0.859 15.064 1.00 63.28 96 GLU A C 1
ATOM 731 O O . GLU A 1 96 ? -21.043 0.729 16.195 1.00 63.28 96 GLU A O 1
ATOM 736 N N . ARG A 1 97 ? -20.823 -0.010 14.082 1.00 75.75 97 ARG A N 1
ATOM 737 C CA . ARG A 1 97 ? -21.578 -1.241 14.306 1.00 75.75 97 ARG A CA 1
ATOM 738 C C . ARG A 1 97 ? -20.763 -2.194 15.181 1.00 75.75 97 ARG A C 1
ATOM 740 O O . ARG A 1 97 ? -19.643 -2.581 14.831 1.00 75.75 97 ARG A O 1
ATOM 747 N N . ALA A 1 98 ? -21.355 -2.617 16.286 1.00 76.56 98 ALA A N 1
ATOM 748 C CA . ALA A 1 98 ? -20.797 -3.598 17.198 1.00 76.56 98 ALA A CA 1
ATOM 749 C C . ALA A 1 98 ? -21.845 -4.648 17.581 1.00 76.56 98 ALA A C 1
ATOM 751 O O . ALA A 1 98 ? -23.045 -4.486 17.359 1.00 76.56 98 ALA A O 1
ATOM 752 N N . LYS A 1 99 ? -21.370 -5.741 18.174 1.00 82.81 99 LYS A N 1
ATOM 753 C CA . LYS A 1 99 ? -22.191 -6.674 18.935 1.00 82.81 99 LYS A CA 1
ATOM 754 C C . LYS A 1 99 ? -21.992 -6.400 20.418 1.00 82.81 99 LYS A C 1
ATOM 756 O O . LYS A 1 99 ? -20.860 -6.387 20.893 1.00 82.81 99 LYS A O 1
ATOM 761 N N . LEU A 1 100 ? -23.084 -6.187 21.130 1.00 85.56 100 LEU A N 1
ATOM 762 C CA . LEU A 1 100 ? -23.136 -6.082 22.578 1.00 85.56 100 LEU A CA 1
ATOM 763 C C . LEU A 1 100 ? -23.592 -7.429 23.135 1.00 85.56 100 LEU A C 1
ATOM 765 O O . LEU A 1 100 ? -24.698 -7.866 22.829 1.00 85.56 100 LEU A O 1
ATOM 769 N N . LYS A 1 101 ? -22.747 -8.079 23.935 1.00 87.44 101 LYS A N 1
ATOM 770 C CA . LYS A 1 101 ? -23.107 -9.269 24.706 1.00 87.44 101 LYS A CA 1
ATOM 771 C C . LYS A 1 101 ? -23.293 -8.879 26.171 1.00 87.44 101 LYS A C 1
ATOM 773 O O . LYS A 1 101 ? -22.358 -8.360 26.781 1.00 87.44 101 LYS A O 1
ATOM 778 N N . ILE A 1 102 ? -24.483 -9.122 26.711 1.00 85.12 102 ILE A N 1
ATOM 779 C CA . ILE A 1 102 ? -24.824 -8.940 28.129 1.00 85.12 102 ILE A CA 1
ATOM 780 C C . ILE A 1 102 ? -25.391 -10.274 28.592 1.00 85.12 102 ILE A C 1
ATOM 782 O O . ILE A 1 102 ? -26.384 -10.735 28.027 1.00 85.12 102 ILE A O 1
ATOM 786 N N . SER A 1 103 ? -24.747 -10.909 29.570 1.00 84.19 103 SER A N 1
ATOM 787 C CA . SER A 1 103 ? -25.101 -12.274 29.979 1.00 84.19 103 SER A CA 1
ATOM 788 C C . SER A 1 103 ? -25.132 -13.204 28.742 1.00 84.19 103 SER A C 1
ATOM 790 O O . SER A 1 103 ? -24.160 -13.246 27.982 1.00 84.19 103 SER A O 1
ATOM 792 N N . GLU A 1 104 ? -26.246 -13.890 28.476 1.00 85.06 104 GLU A N 1
ATOM 793 C CA . GLU A 1 104 ? -26.428 -14.754 27.296 1.00 85.06 104 GLU A CA 1
ATOM 794 C C . GLU A 1 104 ? -27.072 -14.045 26.089 1.00 85.06 104 GLU A C 1
ATOM 796 O O . GLU A 1 104 ? -27.214 -14.630 25.013 1.00 85.06 104 GLU A O 1
ATOM 801 N N . VAL A 1 105 ? -27.429 -12.764 26.216 1.00 89.12 105 VAL A N 1
ATOM 802 C CA . VAL A 1 105 ? -28.082 -11.996 25.148 1.00 89.12 105 VAL A CA 1
ATOM 803 C C . VAL A 1 105 ? -27.038 -11.297 24.283 1.00 89.12 105 VAL A C 1
ATOM 805 O O . VAL A 1 105 ? -26.143 -10.618 24.784 1.00 89.12 105 VAL A O 1
ATOM 808 N N . SER A 1 106 ? -27.167 -11.430 22.961 1.00 89.38 106 SER A N 1
ATOM 809 C CA . SER A 1 106 ? -26.344 -10.715 21.978 1.00 89.38 106 SER A CA 1
ATOM 810 C C . SER A 1 106 ? -27.197 -9.778 21.129 1.00 89.38 106 SER A C 1
ATOM 812 O O . SER A 1 106 ? -28.155 -10.217 20.498 1.00 89.38 106 SER A O 1
ATOM 814 N N . LEU A 1 107 ? -26.812 -8.504 21.070 1.00 90.19 107 LEU A N 1
ATOM 815 C CA . LEU A 1 107 ? -27.494 -7.458 20.311 1.00 90.19 107 LEU A CA 1
ATOM 816 C C . LEU A 1 107 ? -26.548 -6.802 19.308 1.00 90.19 107 LEU A C 1
ATOM 818 O O . LEU A 1 107 ? -25.415 -6.461 19.636 1.00 90.19 107 LEU A O 1
ATOM 822 N N . ASN A 1 108 ? -27.025 -6.558 18.093 1.00 84.44 108 ASN A N 1
ATOM 823 C CA . ASN A 1 108 ? -26.398 -5.637 17.156 1.00 84.44 108 ASN A CA 1
ATOM 824 C C . ASN A 1 108 ? -26.690 -4.200 17.606 1.00 84.44 108 ASN A C 1
ATOM 826 O O . ASN A 1 108 ? -27.852 -3.795 17.710 1.00 84.44 108 ASN A O 1
ATOM 830 N N . VAL A 1 109 ? -25.637 -3.433 17.864 1.00 82.62 109 VAL A N 1
ATOM 831 C CA . VAL A 1 109 ? -25.706 -2.065 18.382 1.00 82.62 109 VAL A CA 1
ATOM 832 C C . VAL A 1 109 ? -24.873 -1.113 17.535 1.00 82.62 109 VAL A C 1
ATOM 834 O O . VAL A 1 109 ? -23.889 -1.502 16.910 1.00 82.62 109 VAL A O 1
ATOM 837 N N . ASP A 1 110 ? -25.265 0.145 17.545 1.00 79.06 110 ASP A N 1
ATOM 838 C CA . ASP A 1 110 ? -24.529 1.270 17.003 1.00 79.06 110 ASP A CA 1
ATOM 839 C C . ASP A 1 110 ? -23.875 2.025 18.166 1.00 79.06 110 ASP A C 1
ATOM 841 O O . ASP A 1 110 ? -24.527 2.368 19.153 1.00 79.06 110 ASP A O 1
ATOM 845 N N . VAL A 1 111 ? -22.564 2.239 18.072 1.00 73.56 111 VAL A N 1
ATOM 846 C CA . VAL A 1 111 ? -21.750 2.816 19.145 1.00 73.56 111 VAL A CA 1
ATOM 847 C C . VAL A 1 111 ? -21.180 4.144 18.690 1.00 73.56 111 VAL A C 1
ATOM 849 O O . VAL A 1 111 ? -20.450 4.206 17.706 1.00 73.56 111 VAL A O 1
ATOM 852 N N . THR A 1 112 ? -21.472 5.207 19.425 1.00 71.12 112 THR A N 1
ATOM 853 C CA . THR A 1 112 ? -20.885 6.538 19.216 1.00 71.12 112 THR A CA 1
ATOM 854 C C . THR A 1 112 ? -20.115 6.954 20.461 1.00 71.12 112 THR A C 1
ATOM 856 O O . THR A 1 112 ? -20.474 6.554 21.566 1.00 71.12 112 THR A O 1
ATOM 859 N N . ARG A 1 113 ? -19.065 7.762 20.313 1.00 63.16 113 ARG A N 1
ATOM 860 C CA . ARG A 1 113 ? -18.331 8.324 21.451 1.00 63.16 113 ARG A CA 1
ATOM 861 C C . ARG A 1 113 ? -18.316 9.837 21.339 1.00 63.16 113 ARG A C 1
ATOM 863 O O . ARG A 1 113 ? -17.732 10.360 20.399 1.00 63.16 113 ARG A O 1
ATOM 870 N N . ASP A 1 114 ? -18.902 10.503 22.322 1.00 66.81 114 ASP A N 1
ATOM 871 C CA . ASP A 1 114 ? -18.883 11.955 22.445 1.00 66.81 114 ASP A CA 1
ATOM 872 C C . ASP A 1 114 ? -18.031 12.394 23.655 1.00 66.81 114 ASP A C 1
ATOM 874 O O . ASP A 1 114 ? -17.323 11.596 24.278 1.00 66.81 114 ASP A O 1
ATOM 878 N N . LYS A 1 115 ? -18.081 13.692 23.975 1.00 59.41 115 LYS A N 1
ATOM 879 C CA . LYS A 1 115 ? -17.392 14.294 25.128 1.00 59.41 115 LYS A CA 1
ATOM 880 C C . LYS A 1 115 ? -17.890 13.793 26.495 1.00 59.41 115 LYS A C 1
ATOM 882 O O . LYS A 1 115 ? -17.183 13.970 27.480 1.00 59.41 115 LYS A O 1
ATOM 887 N N . ASN A 1 116 ? -19.076 13.191 26.556 1.00 65.56 116 ASN A N 1
ATOM 888 C CA . ASN A 1 116 ? -19.723 12.697 27.771 1.00 65.56 116 ASN A CA 1
ATOM 889 C C . ASN A 1 116 ? -19.558 11.180 27.953 1.00 65.56 116 ASN A C 1
ATOM 891 O O . ASN A 1 116 ? -19.799 10.672 29.046 1.00 65.56 116 ASN A O 1
ATOM 895 N N . GLY A 1 117 ? -19.126 10.450 26.921 1.00 62.88 117 GLY A N 1
ATOM 896 C CA . GLY A 1 117 ? -18.791 9.036 27.035 1.00 62.88 117 GLY A CA 1
ATOM 897 C C . GLY A 1 117 ? -19.136 8.213 25.799 1.00 62.88 117 GLY A C 1
ATOM 898 O O . GLY A 1 117 ? -19.155 8.700 24.671 1.00 62.88 117 GLY A O 1
ATOM 899 N N . LEU A 1 118 ? -19.341 6.915 26.022 1.00 65.31 118 LEU A N 1
ATOM 900 C CA . LEU A 1 118 ? -19.730 5.953 24.995 1.00 65.31 118 LEU A CA 1
ATOM 901 C C . LEU A 1 118 ? -21.259 5.816 24.994 1.00 65.31 118 LEU A C 1
ATOM 903 O O . LEU A 1 118 ? -21.824 5.313 25.962 1.00 65.31 118 LEU A O 1
ATOM 907 N N . ASN A 1 119 ? -21.919 6.210 23.908 1.00 77.62 119 ASN A N 1
ATOM 908 C CA . ASN A 1 119 ? -23.344 5.962 23.706 1.00 77.62 119 ASN A CA 1
ATOM 909 C C . ASN A 1 119 ? -23.520 4.690 22.875 1.00 77.62 119 ASN A C 1
ATOM 911 O O . ASN A 1 119 ? -22.927 4.553 21.802 1.00 77.62 119 ASN A O 1
ATOM 915 N N . VAL A 1 120 ? -24.349 3.772 23.364 1.00 77.94 120 VAL A N 1
ATOM 916 C CA . VAL A 1 120 ? -24.651 2.494 22.712 1.00 77.94 120 VAL A CA 1
ATOM 917 C C . VAL A 1 120 ? -26.149 2.437 22.451 1.00 77.94 120 VAL A C 1
ATOM 919 O O . VAL A 1 120 ? -26.943 2.510 23.385 1.00 77.94 120 VAL A O 1
ATOM 922 N N . VAL A 1 121 ? -26.539 2.313 21.185 1.00 83.44 121 VAL A N 1
ATOM 923 C CA . VAL A 1 121 ? -27.942 2.294 20.750 1.00 83.44 121 VAL A CA 1
ATOM 924 C C . VAL A 1 121 ? -28.221 0.985 20.022 1.00 83.44 121 VAL A C 1
ATOM 926 O O . VAL A 1 121 ? -27.409 0.531 19.224 1.00 83.44 121 VAL A O 1
ATOM 929 N N . VAL A 1 122 ? -29.364 0.349 20.276 1.00 85.00 122 VAL A N 1
ATOM 930 C CA . VAL A 1 122 ? -29.764 -0.861 19.539 1.00 85.00 122 VAL A CA 1
ATOM 931 C C . VAL A 1 122 ? -29.972 -0.515 18.065 1.00 85.00 122 VAL A C 1
ATOM 933 O O . VAL A 1 122 ? -30.734 0.396 17.746 1.00 85.00 122 VAL A O 1
ATOM 936 N N . ALA A 1 123 ? -29.315 -1.253 17.166 1.00 80.19 123 ALA A N 1
ATOM 937 C CA . ALA A 1 123 ? -29.417 -1.011 15.732 1.00 80.19 123 ALA A CA 1
ATOM 938 C C . ALA A 1 123 ? -30.854 -1.317 15.237 1.00 80.19 123 ALA A C 1
ATOM 940 O O . ALA A 1 123 ? -31.318 -2.457 15.400 1.00 80.19 123 ALA A O 1
ATOM 941 N N . PRO A 1 124 ? -31.569 -0.346 14.632 1.00 75.62 124 PRO A N 1
ATOM 942 C CA . PRO A 1 124 ? -32.963 -0.522 14.218 1.00 75.62 124 PRO A CA 1
ATOM 943 C C . PRO A 1 124 ? -33.142 -1.643 13.187 1.00 75.62 124 PRO A C 1
ATOM 945 O O . PRO A 1 124 ? -32.422 -1.695 12.193 1.00 75.62 124 PRO A O 1
ATOM 948 N N . GLY A 1 125 ? -34.112 -2.538 13.407 1.00 81.12 125 GLY A N 1
ATOM 949 C CA . GLY A 1 125 ? -34.464 -3.609 12.460 1.00 81.12 125 GLY A CA 1
ATOM 950 C C . GLY A 1 125 ? -33.396 -4.695 12.270 1.00 81.12 125 GLY A C 1
ATOM 951 O O . GLY A 1 125 ? -33.461 -5.448 11.305 1.00 81.12 125 GLY A O 1
ATOM 952 N N . GLN A 1 126 ? -32.393 -4.764 13.150 1.00 79.44 126 GLN A N 1
ATOM 953 C CA . GLN A 1 126 ? -31.259 -5.699 13.047 1.00 79.44 126 GLN A CA 1
ATOM 954 C C . GLN A 1 126 ? -31.217 -6.730 14.183 1.00 79.44 126 GLN A C 1
ATOM 956 O O . GLN A 1 126 ? -30.219 -7.429 14.356 1.00 79.44 126 GLN A O 1
ATOM 961 N N . ASN A 1 127 ? -32.268 -6.792 14.995 1.00 88.12 127 ASN A N 1
ATOM 962 C CA . ASN A 1 127 ? -32.357 -7.647 16.170 1.00 88.12 127 ASN A CA 1
ATOM 963 C C . ASN A 1 127 ? -33.761 -8.240 16.268 1.00 88.12 127 ASN A C 1
ATOM 965 O O . ASN A 1 127 ? -34.731 -7.589 15.879 1.00 88.12 127 ASN A O 1
ATOM 969 N N . ASP A 1 128 ? -33.864 -9.441 16.833 1.00 88.31 128 ASP A N 1
ATOM 970 C CA . ASP A 1 128 ? -35.144 -10.007 17.258 1.00 88.31 128 ASP A CA 1
ATOM 971 C C . ASP A 1 128 ? -35.724 -9.141 18.398 1.00 88.31 128 ASP A C 1
ATOM 973 O O . ASP A 1 128 ? -35.015 -8.909 19.385 1.00 88.31 128 ASP A O 1
ATOM 977 N N . PRO A 1 129 ? -36.986 -8.669 18.315 1.00 90.50 129 PRO A N 1
ATOM 978 C CA . PRO A 1 129 ? -37.630 -7.914 19.391 1.00 90.50 129 PRO A CA 1
ATOM 979 C C . PRO A 1 129 ? -37.553 -8.594 20.766 1.00 90.50 129 PRO A C 1
ATOM 981 O O . PRO A 1 129 ? -37.379 -7.912 21.774 1.00 90.50 129 PRO A O 1
ATOM 984 N N . ARG A 1 130 ? -37.617 -9.932 20.822 1.00 90.50 130 ARG A N 1
ATOM 985 C CA . ARG A 1 130 ? -37.487 -10.699 22.072 1.00 90.50 130 ARG A CA 1
ATOM 986 C C . ARG A 1 130 ? -36.087 -10.581 22.664 1.00 90.50 130 ARG A C 1
ATOM 988 O O . ARG A 1 130 ? -35.949 -10.407 23.871 1.00 90.50 130 ARG A O 1
ATOM 995 N N . ALA A 1 131 ? -35.055 -10.632 21.820 1.00 88.81 131 ALA A N 1
ATOM 996 C CA . ALA A 1 131 ? -33.675 -10.434 22.253 1.00 88.81 131 ALA A CA 1
ATOM 997 C C . ALA A 1 131 ? -33.450 -8.997 22.742 1.00 88.81 131 ALA A C 1
ATOM 999 O O . ALA A 1 131 ? -32.766 -8.794 23.742 1.00 88.81 131 ALA A O 1
ATOM 1000 N N . VAL A 1 132 ? -34.056 -8.004 22.078 1.00 88.94 132 VAL A N 1
ATOM 1001 C CA . VAL A 1 132 ? -33.986 -6.596 22.502 1.00 88.94 132 VAL A CA 1
ATOM 1002 C C . VAL A 1 132 ? -34.585 -6.410 23.892 1.00 88.94 132 VAL A C 1
ATOM 1004 O O . VAL A 1 132 ? -33.941 -5.790 24.737 1.00 88.94 132 VAL A O 1
ATOM 1007 N N . GLU A 1 133 ? -35.775 -6.954 24.154 1.00 90.75 133 GLU A N 1
ATOM 1008 C CA . GLU A 1 133 ? -36.399 -6.835 25.476 1.00 90.75 133 GLU A CA 1
ATOM 1009 C C . GLU A 1 133 ? -35.632 -7.594 26.562 1.00 90.75 133 GLU A C 1
ATOM 1011 O O . GLU A 1 133 ? -35.391 -7.040 27.634 1.00 90.75 133 GLU A O 1
ATOM 1016 N N . ALA A 1 134 ? -35.143 -8.804 26.270 1.00 89.50 134 ALA A N 1
ATOM 1017 C CA . ALA A 1 134 ? -34.283 -9.537 27.198 1.00 89.50 134 ALA A CA 1
ATOM 1018 C C . ALA A 1 134 ? -33.006 -8.745 27.534 1.00 89.50 134 ALA A C 1
ATOM 1020 O O . ALA A 1 134 ? -32.653 -8.588 28.699 1.00 89.50 134 ALA A O 1
ATOM 1021 N N . GLY A 1 135 ? -32.343 -8.168 26.527 1.00 87.50 135 GLY A N 1
ATOM 1022 C CA . GLY A 1 135 ? -31.138 -7.366 26.734 1.00 87.50 135 GLY A CA 1
ATOM 1023 C C . GLY A 1 135 ? -31.391 -6.067 27.507 1.00 87.50 135 GLY A C 1
ATOM 1024 O O . GLY A 1 135 ? -30.542 -5.656 28.298 1.00 87.50 135 GLY A O 1
ATOM 1025 N N . LYS A 1 136 ? -32.557 -5.427 27.328 1.00 87.69 136 LYS A N 1
ATOM 1026 C CA . LYS A 1 136 ? -32.967 -4.266 28.139 1.00 87.69 136 LYS A CA 1
ATOM 1027 C C . LYS A 1 136 ? -33.172 -4.649 29.602 1.00 87.69 136 LYS A C 1
ATOM 1029 O O . LYS A 1 136 ? -32.693 -3.921 30.468 1.00 87.69 136 LYS A O 1
ATOM 1034 N N . ALA A 1 137 ? -33.845 -5.769 29.865 1.00 87.62 137 ALA A N 1
ATOM 1035 C CA . ALA A 1 137 ? -34.079 -6.259 31.221 1.00 87.62 137 ALA A CA 1
ATOM 1036 C C . ALA A 1 137 ? -32.755 -6.571 31.941 1.00 87.62 137 ALA A C 1
ATOM 1038 O O . ALA A 1 137 ? -32.540 -6.102 33.056 1.00 87.62 137 ALA A O 1
ATOM 1039 N N . GLU A 1 138 ? -31.831 -7.263 31.266 1.00 86.00 138 GLU A N 1
ATOM 1040 C CA . GLU A 1 138 ? -30.483 -7.544 31.784 1.00 86.00 138 GLU A CA 1
ATOM 1041 C C . GLU A 1 138 ? -29.702 -6.256 32.088 1.00 86.00 138 GLU A C 1
ATOM 1043 O O . GLU A 1 138 ? -29.076 -6.127 33.141 1.00 86.00 138 GLU A O 1
ATOM 1048 N N . MET A 1 139 ? -29.764 -5.260 31.196 1.00 82.50 139 MET A N 1
ATOM 1049 C CA . MET A 1 139 ? -29.090 -3.978 31.415 1.00 82.50 139 MET A CA 1
ATOM 1050 C C . MET A 1 139 ? -29.694 -3.204 32.595 1.00 82.50 139 MET A C 1
ATOM 1052 O O . MET A 1 139 ? -28.961 -2.629 33.399 1.00 82.50 139 MET A O 1
ATOM 1056 N N . GLN A 1 140 ? -31.024 -3.190 32.721 1.00 84.38 140 GLN A N 1
ATOM 1057 C CA . GLN A 1 140 ? -31.715 -2.534 33.833 1.00 84.38 140 GLN A CA 1
ATOM 1058 C C . GLN A 1 140 ? -31.365 -3.176 35.177 1.00 84.38 140 GLN A C 1
ATOM 1060 O O . GLN A 1 140 ? -31.059 -2.457 36.130 1.00 84.38 140 GLN A O 1
ATOM 1065 N N . ASP A 1 141 ? -31.352 -4.507 35.245 1.00 83.19 141 ASP A N 1
ATOM 1066 C CA . ASP A 1 141 ? -30.970 -5.247 36.449 1.00 83.19 141 ASP A CA 1
ATOM 1067 C C . ASP A 1 141 ? -29.501 -4.984 36.831 1.00 83.19 141 ASP A C 1
ATOM 1069 O O . ASP A 1 141 ? -29.202 -4.675 37.989 1.00 83.19 141 ASP A O 1
ATOM 1073 N N . ALA A 1 142 ? -28.589 -4.978 35.853 1.00 80.00 142 ALA A N 1
ATOM 1074 C CA . ALA A 1 142 ? -27.182 -4.639 36.067 1.00 80.00 142 ALA A CA 1
ATOM 1075 C C . ALA A 1 142 ? -26.979 -3.201 36.588 1.00 80.00 142 ALA A C 1
ATOM 1077 O O . ALA A 1 142 ? -26.181 -2.967 37.506 1.00 80.00 142 ALA A O 1
ATOM 1078 N N . CYS A 1 143 ? -27.720 -2.230 36.040 1.00 78.44 143 CYS A N 1
ATOM 1079 C CA . CYS A 1 143 ? -27.717 -0.846 36.517 1.00 78.44 143 CYS A CA 1
ATOM 1080 C C . CYS A 1 143 ? -28.255 -0.735 37.950 1.00 78.44 143 CYS A C 1
ATOM 1082 O O . CYS A 1 143 ? -27.643 -0.055 38.777 1.00 78.44 143 CYS A O 1
ATOM 1084 N N . PHE A 1 144 ? -29.357 -1.426 38.263 1.00 76.06 144 PHE A N 1
ATOM 1085 C CA . PHE A 1 144 ? -29.958 -1.434 39.598 1.00 76.06 144 PHE A CA 1
ATOM 1086 C C . PHE A 1 144 ? -29.004 -2.018 40.646 1.00 76.06 144 PHE A C 1
ATOM 1088 O O . PHE A 1 144 ? -28.809 -1.443 41.717 1.00 76.06 144 PHE A O 1
ATOM 1095 N N . ARG A 1 145 ? -28.329 -3.122 40.310 1.00 77.81 145 ARG A N 1
ATOM 1096 C CA . ARG A 1 145 ? -27.353 -3.789 41.185 1.00 77.81 145 ARG A CA 1
ATOM 1097 C C . ARG A 1 145 ? -26.007 -3.065 41.273 1.00 77.81 145 ARG A C 1
ATOM 1099 O O . ARG A 1 145 ? -25.149 -3.491 42.046 1.00 77.81 145 ARG A O 1
ATOM 1106 N N . LYS A 1 146 ? -25.788 -2.012 40.470 1.00 73.50 146 LYS A N 1
ATOM 1107 C CA . LYS A 1 146 ? -24.479 -1.359 40.257 1.00 73.50 146 LYS A CA 1
ATOM 1108 C C . LYS A 1 146 ? -23.353 -2.370 39.980 1.00 73.50 146 LYS A C 1
ATOM 1110 O O . LYS A 1 146 ? -22.200 -2.161 40.357 1.00 73.50 146 LYS A O 1
ATOM 1115 N N . ARG A 1 147 ? -23.699 -3.490 39.345 1.00 69.25 147 ARG A N 1
ATOM 1116 C CA . ARG A 1 147 ? -22.811 -4.609 39.021 1.00 69.25 147 ARG A CA 1
ATOM 1117 C C . ARG A 1 147 ? -23.292 -5.238 37.727 1.00 69.25 147 ARG A C 1
ATOM 1119 O O . ARG A 1 147 ? -24.431 -5.671 37.635 1.00 69.25 147 ARG A O 1
ATOM 1126 N N . GLY A 1 148 ? -22.391 -5.336 36.763 1.00 66.56 148 GLY A N 1
ATOM 1127 C CA . GLY A 1 148 ? -22.630 -6.008 35.497 1.00 66.56 148 GLY A CA 1
ATOM 1128 C C . GLY A 1 148 ? -21.377 -5.958 34.646 1.00 66.56 148 GLY A C 1
ATOM 1129 O O . GLY A 1 148 ? -20.582 -5.024 34.750 1.00 66.56 148 GLY A O 1
ATOM 1130 N N . THR A 1 149 ? -21.194 -6.978 33.818 1.00 71.62 149 THR A N 1
ATOM 1131 C CA . THR A 1 149 ? -20.178 -6.968 32.770 1.00 71.62 149 THR A CA 1
ATOM 1132 C C . THR A 1 149 ? -20.884 -7.148 31.443 1.00 71.62 149 THR A C 1
ATOM 1134 O O . THR A 1 149 ? -21.832 -7.920 31.323 1.00 71.62 149 THR A O 1
ATOM 1137 N N . PHE A 1 150 ? -20.437 -6.401 30.449 1.00 79.56 150 P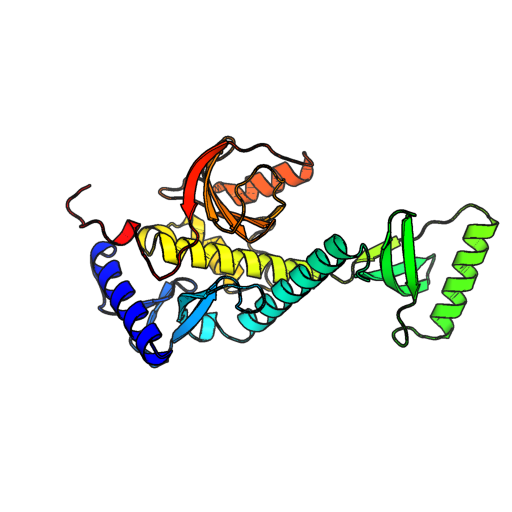HE A N 1
ATOM 1138 C CA . PHE A 1 150 ? -20.860 -6.588 29.077 1.00 79.56 150 PHE A CA 1
ATOM 1139 C C . PHE A 1 150 ? -19.619 -6.608 28.202 1.00 79.56 150 PHE A C 1
ATOM 1141 O O . PHE A 1 150 ? -18.601 -5.988 28.514 1.00 79.56 150 PHE A O 1
ATOM 1148 N N . THR A 1 151 ? -19.694 -7.340 27.101 1.00 75.31 151 THR A N 1
ATOM 1149 C CA . THR A 1 151 ? -18.641 -7.354 26.091 1.00 75.31 151 THR A CA 1
ATOM 1150 C C . THR A 1 151 ? -19.144 -6.630 24.863 1.00 75.31 151 THR A C 1
ATOM 1152 O O . THR A 1 151 ? -20.197 -6.956 24.319 1.00 75.31 151 THR A O 1
ATOM 1155 N N . LEU A 1 152 ? -18.377 -5.644 24.416 1.00 70.44 152 LEU A N 1
ATOM 1156 C CA . LEU A 1 152 ? -18.607 -4.986 23.145 1.00 70.44 152 LEU A CA 1
ATOM 1157 C C . LEU A 1 152 ? -17.593 -5.521 22.133 1.00 70.44 152 LEU A C 1
ATOM 1159 O O . LEU A 1 152 ? -16.395 -5.273 22.249 1.00 70.44 152 LEU A O 1
ATOM 1163 N N . THR A 1 153 ? -18.067 -6.253 21.132 1.00 68.69 153 THR A N 1
ATOM 1164 C CA . THR A 1 153 ? -17.231 -6.791 20.057 1.00 68.69 153 THR A CA 1
ATOM 1165 C C . THR A 1 153 ? -17.475 -5.994 18.787 1.00 68.69 153 THR A C 1
ATOM 1167 O O . THR A 1 153 ? -18.587 -5.977 18.256 1.00 68.69 153 THR A O 1
ATOM 1170 N N . LYS A 1 154 ? -16.438 -5.343 18.252 1.00 62.00 154 LYS A N 1
ATOM 1171 C CA . LYS A 1 154 ? -16.546 -4.663 16.957 1.00 62.00 154 LYS A CA 1
ATOM 1172 C C . LYS A 1 154 ? -16.867 -5.682 15.865 1.00 62.00 154 LYS A C 1
ATOM 1174 O O . LYS A 1 154 ? -16.116 -6.628 15.654 1.00 62.00 154 LYS A O 1
ATOM 1179 N N . SER A 1 155 ? -17.930 -5.442 15.101 1.00 56.50 155 SER A N 1
ATOM 1180 C CA . SER A 1 155 ? -18.265 -6.250 13.916 1.00 56.50 155 SER A CA 1
ATOM 1181 C C . SER A 1 155 ? -17.311 -5.980 12.737 1.00 56.50 155 SER A C 1
ATOM 1183 O O . SER A 1 155 ? -17.448 -6.570 11.669 1.00 56.50 155 SER A O 1
ATOM 1185 N N . ALA A 1 156 ? -16.370 -5.046 12.912 1.00 55.03 156 ALA A N 1
ATOM 1186 C CA . ALA A 1 156 ? -15.594 -4.408 11.859 1.00 55.03 156 ALA A CA 1
ATOM 1187 C C . ALA A 1 156 ? -14.212 -5.026 11.593 1.00 55.03 156 ALA A C 1
ATOM 1189 O O . ALA A 1 156 ? -13.556 -4.556 10.670 1.00 55.03 156 ALA A O 1
ATOM 1190 N N . SER A 1 157 ? -13.755 -6.051 12.326 1.00 53.78 157 SER A N 1
ATOM 1191 C CA . SER A 1 157 ? -12.379 -6.571 12.166 1.00 53.78 157 SER A CA 1
ATOM 1192 C C . SER A 1 157 ? -12.073 -7.021 10.730 1.00 53.78 157 SER A C 1
ATOM 1194 O O . SER A 1 157 ? -11.029 -6.674 10.184 1.00 53.78 157 SER A O 1
ATOM 1196 N N . TYR A 1 158 ? -13.023 -7.690 10.066 1.00 54.31 158 TYR A N 1
ATOM 1197 C CA . TYR A 1 158 ? -12.882 -8.103 8.665 1.00 54.31 158 TYR A CA 1
ATOM 1198 C C . TYR A 1 158 ? -12.818 -6.909 7.696 1.00 54.31 158 TYR A C 1
ATOM 1200 O O . TYR A 1 158 ? -11.987 -6.877 6.791 1.00 54.31 158 TYR A O 1
ATOM 1208 N N . LYS A 1 159 ? -13.649 -5.878 7.915 1.00 68.69 159 LYS A N 1
ATOM 1209 C CA . LYS A 1 159 ? -13.622 -4.649 7.101 1.00 68.69 159 LYS A CA 1
ATOM 1210 C C . LYS A 1 159 ? -12.356 -3.831 7.346 1.00 68.69 159 LYS A C 1
ATOM 1212 O O . LYS A 1 159 ? -11.839 -3.233 6.411 1.00 68.69 159 LYS A O 1
ATOM 1217 N N . GLN A 1 160 ? -11.856 -3.819 8.579 1.00 76.44 160 GLN A N 1
ATOM 1218 C CA . GLN A 1 160 ? -10.613 -3.147 8.933 1.00 76.44 160 GLN A CA 1
ATOM 1219 C C . GLN A 1 160 ? -9.430 -3.816 8.242 1.00 76.44 160 GLN A C 1
ATOM 1221 O O . GLN A 1 160 ? -8.640 -3.122 7.618 1.00 76.44 160 GLN A O 1
ATOM 1226 N N . ARG A 1 161 ? -9.358 -5.152 8.251 1.00 85.44 161 ARG A N 1
ATOM 1227 C CA . ARG A 1 161 ? -8.295 -5.868 7.544 1.00 85.44 161 ARG A CA 1
ATOM 1228 C C . ARG A 1 161 ? -8.325 -5.609 6.038 1.00 85.44 161 ARG A C 1
ATOM 1230 O O . ARG A 1 161 ? -7.283 -5.347 5.448 1.00 85.44 161 ARG A O 1
ATOM 1237 N N . ALA A 1 162 ? -9.507 -5.639 5.423 1.00 88.38 162 ALA A N 1
ATOM 1238 C CA . ALA A 1 162 ? -9.652 -5.286 4.013 1.00 88.38 162 ALA A CA 1
ATOM 1239 C C . ALA A 1 162 ? -9.197 -3.840 3.737 1.00 88.38 162 ALA A C 1
ATOM 1241 O O . ALA A 1 162 ? -8.490 -3.601 2.761 1.00 88.38 162 ALA A O 1
ATOM 1242 N N . ALA A 1 163 ? -9.533 -2.892 4.620 1.00 88.88 163 ALA A N 1
ATOM 1243 C CA . ALA A 1 163 ? -9.065 -1.513 4.515 1.00 88.88 163 ALA A CA 1
ATOM 1244 C C . ALA A 1 163 ? -7.538 -1.424 4.658 1.00 88.88 163 ALA A C 1
ATOM 1246 O O . ALA A 1 163 ? -6.892 -0.777 3.839 1.00 88.88 163 ALA A O 1
ATOM 1247 N N . ASP A 1 164 ? -6.948 -2.127 5.628 1.00 91.75 164 ASP A N 1
ATOM 1248 C CA . ASP A 1 164 ? -5.500 -2.198 5.819 1.00 91.75 164 ASP A CA 1
ATOM 1249 C C . ASP A 1 164 ? -4.812 -2.698 4.543 1.00 91.75 164 ASP A C 1
ATOM 1251 O O . ASP A 1 164 ? -3.907 -2.032 4.041 1.00 91.75 164 ASP A O 1
ATOM 1255 N N . VAL A 1 165 ? -5.280 -3.804 3.952 1.00 94.31 165 VAL A N 1
ATOM 1256 C CA . VAL A 1 165 ? -4.731 -4.314 2.681 1.00 94.31 165 VAL A CA 1
ATOM 1257 C C . VAL A 1 165 ? -4.908 -3.298 1.540 1.00 94.31 165 VAL A C 1
ATOM 1259 O O . VAL A 1 165 ? -4.058 -3.213 0.657 1.00 94.31 165 VAL A O 1
ATOM 1262 N N . GLY A 1 166 ? -5.938 -2.454 1.575 1.00 93.62 166 GLY A N 1
ATOM 1263 C CA . GLY A 1 166 ? -6.101 -1.351 0.621 1.00 93.62 166 GLY A CA 1
ATOM 1264 C C . GLY A 1 166 ? -5.120 -0.212 0.794 1.00 93.62 166 GLY A C 1
ATOM 1265 O O . GLY A 1 166 ? -4.584 0.291 -0.198 1.00 93.62 166 GLY A O 1
ATOM 1266 N N . TYR A 1 167 ? -4.805 0.147 2.036 1.00 95.38 167 TYR A N 1
ATOM 1267 C CA . TYR A 1 167 ? -3.687 1.041 2.313 1.00 95.38 167 TYR A CA 1
ATOM 1268 C C . TYR A 1 167 ? -2.362 0.406 1.883 1.00 95.38 167 TYR A C 1
ATOM 1270 O O . TYR A 1 167 ? -1.550 1.105 1.284 1.00 95.38 167 TYR A O 1
ATOM 1278 N N . LEU A 1 168 ? -2.166 -0.901 2.097 1.00 97.25 168 LEU A N 1
ATOM 1279 C CA . LEU A 1 168 ? -0.977 -1.629 1.641 1.00 97.25 168 LEU A CA 1
ATOM 1280 C C . LEU A 1 168 ? -0.835 -1.583 0.115 1.00 97.25 168 LEU A C 1
ATOM 1282 O O . LEU A 1 168 ? 0.218 -1.181 -0.372 1.00 97.25 168 LEU A O 1
ATOM 1286 N N . LYS A 1 169 ? -1.896 -1.919 -0.636 1.00 96.56 169 LYS A N 1
ATOM 1287 C CA . LYS A 1 169 ? -1.928 -1.815 -2.106 1.00 96.56 169 LYS A CA 1
ATOM 1288 C C . LYS A 1 169 ? -1.614 -0.387 -2.547 1.00 96.56 169 LYS A C 1
ATOM 1290 O O . LYS A 1 169 ? -0.762 -0.191 -3.409 1.00 96.56 169 LYS A O 1
ATOM 1295 N N . SER A 1 170 ? -2.260 0.605 -1.935 1.00 96.38 170 SER A N 1
ATOM 1296 C CA . SER A 1 170 ? -2.073 2.013 -2.295 1.00 96.38 170 SER A CA 1
ATOM 1297 C C . SER A 1 170 ? -0.640 2.483 -2.049 1.00 96.38 170 SER A C 1
ATOM 1299 O O . SER A 1 170 ? -0.016 3.079 -2.921 1.00 96.38 170 SER A O 1
ATOM 1301 N N . ALA A 1 171 ? -0.093 2.172 -0.876 1.00 97.88 171 ALA A N 1
ATOM 1302 C CA . ALA A 1 171 ? 1.274 2.505 -0.509 1.00 97.88 171 ALA A CA 1
ATOM 1303 C C . ALA A 1 171 ? 2.293 1.833 -1.433 1.00 97.88 171 ALA A C 1
ATOM 1305 O O . ALA A 1 171 ? 3.208 2.484 -1.934 1.00 97.88 171 ALA A O 1
ATOM 1306 N N . TYR A 1 172 ? 2.094 0.541 -1.697 1.00 98.25 172 TYR A N 1
ATOM 1307 C CA . TYR A 1 172 ? 2.931 -0.247 -2.589 1.00 98.25 172 TYR A CA 1
ATOM 1308 C C . TYR A 1 172 ? 2.932 0.313 -4.014 1.00 98.25 172 TYR A C 1
ATOM 1310 O O . TYR A 1 172 ? 3.992 0.500 -4.606 1.00 98.25 172 TYR A O 1
ATOM 1318 N N . LEU A 1 173 ? 1.755 0.629 -4.562 1.00 97.88 173 LEU A N 1
ATOM 1319 C CA . LEU A 1 173 ? 1.635 1.173 -5.913 1.00 97.88 173 LEU A CA 1
ATOM 1320 C C . LEU A 1 173 ? 2.154 2.610 -6.023 1.00 97.88 173 LEU A C 1
ATOM 1322 O O . LEU A 1 173 ? 2.696 2.962 -7.068 1.00 97.88 173 LEU A O 1
ATOM 1326 N N . ALA A 1 174 ? 2.048 3.423 -4.969 1.00 98.31 174 ALA A N 1
ATOM 1327 C CA . ALA A 1 174 ? 2.666 4.745 -4.929 1.00 98.31 174 ALA A CA 1
ATOM 1328 C C . ALA A 1 174 ? 4.197 4.636 -4.914 1.00 98.31 174 ALA A C 1
ATOM 1330 O O . ALA A 1 174 ? 4.872 5.283 -5.712 1.00 98.31 174 ALA A O 1
ATOM 1331 N N . ALA A 1 175 ? 4.755 3.755 -4.079 1.00 98.31 175 ALA A N 1
ATOM 1332 C CA . ALA A 1 175 ? 6.189 3.477 -4.069 1.00 98.31 175 ALA A CA 1
ATOM 1333 C C . ALA A 1 175 ? 6.675 2.900 -5.411 1.00 98.31 175 ALA A C 1
ATOM 1335 O O . ALA A 1 175 ? 7.707 3.334 -5.917 1.00 98.31 175 ALA A O 1
ATOM 1336 N N . PHE A 1 176 ? 5.909 2.009 -6.051 1.00 98.31 176 PHE A N 1
ATOM 1337 C CA . PHE A 1 176 ? 6.209 1.542 -7.408 1.00 98.31 176 PHE A CA 1
ATOM 1338 C C . PHE A 1 176 ? 6.182 2.688 -8.421 1.00 98.31 176 PHE A C 1
ATOM 1340 O O . PHE A 1 176 ? 7.129 2.834 -9.188 1.00 98.31 176 PHE A O 1
ATOM 1347 N N . ALA A 1 177 ? 5.136 3.520 -8.410 1.00 98.31 177 ALA A N 1
ATOM 1348 C CA . ALA A 1 177 ? 5.033 4.650 -9.324 1.00 98.31 177 ALA A CA 1
ATOM 1349 C C . ALA A 1 177 ? 6.232 5.594 -9.183 1.00 98.31 177 ALA A C 1
ATOM 1351 O O . ALA A 1 177 ? 6.725 6.111 -10.185 1.00 98.31 177 ALA A O 1
ATOM 1352 N N . LYS A 1 178 ? 6.739 5.762 -7.956 1.00 98.06 178 LYS A N 1
ATOM 1353 C CA . LYS A 1 178 ? 7.929 6.558 -7.674 1.00 98.06 178 LYS A CA 1
ATOM 1354 C C . LYS A 1 178 ? 9.216 5.880 -8.139 1.00 98.06 178 LYS A C 1
ATOM 1356 O O . LYS A 1 178 ? 9.962 6.484 -8.898 1.00 98.06 178 LYS A O 1
ATOM 1361 N N . PHE A 1 179 ? 9.476 4.656 -7.687 1.00 97.75 179 PHE A N 1
ATOM 1362 C CA . PHE A 1 179 ? 10.801 4.034 -7.744 1.00 97.75 179 PHE A CA 1
ATOM 1363 C C . PHE A 1 179 ? 10.966 3.001 -8.860 1.00 97.75 179 PHE A C 1
ATOM 1365 O O . PHE A 1 179 ? 12.039 2.924 -9.443 1.00 97.75 179 PHE A O 1
ATOM 1372 N N . GLY A 1 180 ? 9.917 2.250 -9.192 1.00 97.38 180 GLY A N 1
ATOM 1373 C CA . GLY A 1 180 ? 9.900 1.311 -10.313 1.00 97.38 180 GLY A CA 1
ATOM 1374 C C . GLY A 1 180 ? 10.376 -0.119 -10.033 1.00 97.38 180 GLY A C 1
ATOM 1375 O O . GLY A 1 180 ? 10.305 -0.628 -8.911 1.00 97.38 180 GLY A O 1
ATOM 1376 N N . TYR A 1 181 ? 10.785 -0.800 -11.101 1.00 96.56 181 TYR A N 1
ATOM 1377 C CA . TYR A 1 181 ? 11.079 -2.229 -11.201 1.00 96.56 181 TYR A CA 1
ATOM 1378 C C . TYR A 1 181 ? 12.264 -2.682 -10.354 1.00 96.56 181 TYR A C 1
ATOM 1380 O O . TYR A 1 181 ? 12.179 -3.737 -9.721 1.00 96.56 181 TYR A O 1
ATOM 1388 N N . ARG A 1 182 ? 13.327 -1.875 -10.244 1.00 95.69 182 ARG A N 1
ATOM 1389 C CA . ARG A 1 182 ? 14.454 -2.178 -9.339 1.00 95.69 182 ARG A CA 1
ATOM 1390 C C . ARG A 1 182 ? 14.009 -2.330 -7.887 1.00 95.69 182 ARG A C 1
ATOM 1392 O O . ARG A 1 182 ? 14.559 -3.163 -7.161 1.00 95.69 182 ARG A O 1
ATOM 1399 N N . TRP A 1 183 ? 13.009 -1.552 -7.471 1.00 96.88 183 TRP A N 1
ATOM 1400 C CA . TRP A 1 183 ? 12.426 -1.671 -6.141 1.00 96.88 183 TRP A CA 1
ATOM 1401 C C . TRP A 1 183 ? 11.451 -2.846 -6.061 1.00 96.88 183 TRP A C 1
ATOM 1403 O O . TRP A 1 183 ? 11.623 -3.693 -5.195 1.00 96.88 183 TRP A O 1
ATOM 1413 N N . ILE A 1 184 ? 10.481 -2.989 -6.972 1.00 95.75 184 ILE A N 1
ATOM 1414 C CA . ILE A 1 184 ? 9.484 -4.066 -6.817 1.00 95.75 184 ILE A CA 1
ATOM 1415 C C . ILE A 1 184 ? 10.058 -5.485 -6.943 1.00 95.75 184 ILE A C 1
ATOM 1417 O O . ILE A 1 184 ? 9.486 -6.409 -6.368 1.00 95.75 184 ILE A O 1
ATOM 1421 N N . PHE A 1 185 ? 11.186 -5.678 -7.633 1.00 95.50 185 PHE A N 1
ATOM 1422 C CA . PHE A 1 185 ? 11.850 -6.984 -7.732 1.00 95.50 185 PHE A CA 1
ATOM 1423 C C . PHE A 1 185 ? 12.661 -7.374 -6.491 1.00 95.50 185 PHE A C 1
ATOM 1425 O O . PHE A 1 185 ? 13.201 -8.479 -6.448 1.00 95.50 185 PHE A O 1
ATOM 1432 N N . GLN A 1 186 ? 12.731 -6.523 -5.463 1.00 95.56 186 GLN A N 1
ATOM 1433 C CA . GLN A 1 186 ? 13.354 -6.912 -4.200 1.00 95.56 186 GLN A CA 1
ATOM 1434 C C . GLN A 1 186 ? 12.598 -8.107 -3.578 1.00 95.56 186 GLN A C 1
ATOM 1436 O O . GLN A 1 186 ? 11.375 -8.025 -3.408 1.00 95.56 186 GLN A O 1
ATOM 1441 N N . PRO A 1 187 ? 13.291 -9.194 -3.179 1.00 95.81 187 PRO A N 1
ATOM 1442 C CA . PRO A 1 187 ? 12.648 -10.377 -2.595 1.00 95.81 187 PRO A CA 1
ATOM 1443 C C . PRO A 1 187 ? 11.830 -10.080 -1.334 1.00 95.81 187 PRO A C 1
ATOM 1445 O O . PRO A 1 187 ? 10.800 -10.708 -1.102 1.00 95.81 187 PRO A O 1
ATOM 1448 N N . ALA A 1 188 ? 12.239 -9.076 -0.551 1.00 96.00 188 ALA A N 1
ATOM 1449 C CA . ALA A 1 188 ? 11.527 -8.643 0.652 1.00 96.00 188 ALA A CA 1
ATOM 1450 C C . ALA A 1 188 ? 10.089 -8.156 0.373 1.00 96.00 188 ALA A C 1
ATOM 1452 O O . ALA A 1 188 ? 9.263 -8.121 1.277 1.00 96.00 188 ALA A O 1
ATOM 1453 N N . LEU A 1 189 ? 9.759 -7.810 -0.877 1.00 97.38 189 LEU A N 1
ATOM 1454 C CA . LEU A 1 189 ? 8.413 -7.391 -1.276 1.00 97.38 189 LEU A CA 1
ATOM 1455 C C . LEU A 1 189 ? 7.526 -8.553 -1.751 1.00 97.38 189 LEU A C 1
ATOM 1457 O O . LEU A 1 189 ? 6.374 -8.315 -2.116 1.00 97.38 189 LEU A O 1
ATOM 1461 N N . ASN A 1 190 ? 8.022 -9.796 -1.758 1.00 96.44 190 ASN A N 1
ATOM 1462 C CA . ASN A 1 190 ? 7.237 -10.962 -2.175 1.00 96.44 190 ASN A CA 1
ATOM 1463 C C . ASN A 1 190 ? 5.981 -11.128 -1.307 1.00 96.44 190 ASN A C 1
ATOM 1465 O O . ASN A 1 190 ? 4.881 -11.219 -1.848 1.00 96.44 190 ASN A O 1
ATOM 1469 N N . SER A 1 191 ? 6.132 -11.075 0.020 1.00 96.69 191 SER A N 1
ATOM 1470 C CA . SER A 1 191 ? 5.025 -11.197 0.980 1.00 96.69 191 SER A CA 1
ATOM 1471 C C . SER A 1 191 ? 4.026 -10.040 0.878 1.00 96.69 191 SER A C 1
ATOM 1473 O O . SER A 1 191 ? 2.821 -10.240 1.018 1.00 96.69 191 SER A O 1
ATOM 1475 N N . VAL A 1 192 ? 4.497 -8.832 0.547 1.00 97.56 192 VAL A N 1
ATOM 1476 C CA . VAL A 1 192 ? 3.633 -7.672 0.268 1.00 97.56 192 VAL A CA 1
ATOM 1477 C C . VAL A 1 192 ? 2.752 -7.936 -0.948 1.00 97.56 192 VAL A C 1
ATOM 1479 O O . VAL A 1 192 ? 1.535 -7.766 -0.881 1.00 97.56 192 VAL A O 1
ATOM 1482 N N . ARG A 1 193 ? 3.349 -8.385 -2.058 1.00 96.44 193 ARG A N 1
ATOM 1483 C CA . ARG A 1 193 ? 2.602 -8.715 -3.280 1.00 96.44 193 ARG A CA 1
ATOM 1484 C C . ARG A 1 193 ? 1.632 -9.865 -3.052 1.00 96.44 193 ARG A C 1
ATOM 1486 O O . ARG A 1 193 ? 0.496 -9.793 -3.511 1.00 96.44 193 ARG A O 1
ATOM 1493 N N . GLU A 1 194 ? 2.049 -10.892 -2.322 1.00 95.75 194 GLU A N 1
ATOM 1494 C CA . GLU A 1 194 ? 1.199 -12.028 -1.972 1.00 95.75 194 GLU A CA 1
ATOM 1495 C C . GLU A 1 194 ? -0.017 -11.590 -1.146 1.00 95.75 194 GLU A C 1
ATOM 1497 O O . GLU A 1 194 ? -1.148 -11.915 -1.506 1.00 95.75 194 GLU A O 1
ATOM 1502 N N . GLN A 1 195 ? 0.186 -10.755 -0.121 1.00 95.06 195 GLN A N 1
ATOM 1503 C CA . GLN A 1 195 ? -0.905 -10.205 0.683 1.00 95.06 195 GLN A CA 1
ATOM 1504 C C . GLN A 1 195 ? -1.890 -9.366 -0.147 1.00 95.06 195 GLN A C 1
ATOM 1506 O O . GLN A 1 195 ? -3.096 -9.418 0.103 1.00 95.06 195 GLN A O 1
ATOM 1511 N N . ILE A 1 196 ? -1.397 -8.593 -1.122 1.00 94.81 196 ILE A N 1
ATOM 1512 C CA . ILE A 1 196 ? -2.235 -7.794 -2.031 1.00 94.81 196 ILE A CA 1
ATOM 1513 C C . ILE A 1 196 ? -3.026 -8.699 -2.987 1.00 94.81 196 ILE A C 1
ATOM 1515 O O . ILE A 1 196 ? -4.208 -8.450 -3.215 1.00 94.81 196 ILE A O 1
ATOM 1519 N N . ARG A 1 197 ? -2.399 -9.748 -3.543 1.00 92.19 197 ARG A N 1
ATOM 1520 C CA . ARG A 1 197 ? -3.067 -10.720 -4.432 1.00 92.19 197 ARG A CA 1
ATOM 1521 C C . ARG A 1 197 ? -4.153 -11.503 -3.701 1.00 92.19 197 ARG A C 1
ATOM 1523 O O . ARG A 1 197 ? -5.194 -11.792 -4.284 1.00 92.19 197 ARG A O 1
ATOM 1530 N N . TRP A 1 198 ? -3.914 -11.819 -2.432 1.00 91.12 198 TRP A N 1
ATOM 1531 C CA . TRP A 1 198 ? -4.778 -12.669 -1.623 1.00 91.12 198 TRP A CA 1
ATOM 1532 C C . TRP A 1 198 ? -5.258 -11.926 -0.370 1.00 91.12 198 TRP A C 1
ATOM 1534 O O . TRP A 1 198 ? -4.906 -12.298 0.751 1.00 91.12 198 TRP A O 1
ATOM 1544 N N . PRO A 1 199 ? -6.100 -10.888 -0.515 1.00 89.50 199 PRO A N 1
ATOM 1545 C CA . PRO A 1 199 ? -6.462 -9.983 0.582 1.00 89.50 199 PRO A CA 1
ATOM 1546 C C . PRO A 1 199 ? -7.197 -10.660 1.744 1.00 89.50 199 PRO A C 1
ATOM 1548 O O . PRO A 1 199 ? -7.169 -10.157 2.864 1.00 89.50 199 PRO A O 1
ATOM 1551 N N . GLY A 1 200 ? -7.855 -11.796 1.488 1.00 86.75 200 GLY A N 1
ATOM 1552 C CA . GLY A 1 200 ? -8.525 -12.598 2.514 1.00 86.75 200 GLY A CA 1
ATOM 1553 C C . GLY A 1 200 ? -7.586 -13.488 3.333 1.00 86.75 200 GLY A C 1
ATOM 1554 O O . GLY A 1 200 ? -8.024 -14.069 4.321 1.00 86.75 200 GLY A O 1
ATOM 1555 N N . THR A 1 201 ? -6.319 -13.608 2.935 1.00 90.00 201 THR A N 1
ATOM 1556 C CA . THR A 1 201 ? -5.308 -14.396 3.650 1.00 90.00 201 THR A CA 1
ATOM 1557 C C . THR A 1 201 ? -4.517 -13.518 4.618 1.00 90.00 201 THR A C 1
ATOM 1559 O O . THR A 1 201 ? -4.475 -12.292 4.486 1.00 90.00 201 THR A O 1
ATOM 1562 N N . MET A 1 202 ? -3.889 -14.145 5.610 1.00 91.75 202 MET A N 1
ATOM 1563 C CA . MET A 1 202 ? -3.059 -13.471 6.605 1.00 91.75 202 MET A CA 1
ATOM 1564 C C . MET A 1 202 ? -1.586 -13.798 6.358 1.00 91.75 202 MET A C 1
ATOM 1566 O O . MET A 1 202 ? -0.978 -14.556 7.102 1.00 91.75 202 MET A O 1
ATOM 1570 N N . VAL A 1 203 ? -1.034 -13.240 5.280 1.00 94.50 203 VAL A N 1
ATOM 1571 C CA . VAL A 1 203 ? 0.399 -13.352 4.954 1.00 94.50 203 VAL A CA 1
ATOM 1572 C C . VAL A 1 203 ? 1.215 -12.406 5.834 1.00 94.50 203 VAL A C 1
ATOM 1574 O O . VAL A 1 203 ? 2.265 -12.778 6.341 1.00 94.50 203 VAL A O 1
ATOM 1577 N N . LEU A 1 204 ? 0.722 -11.178 6.036 1.00 93.69 204 LEU A N 1
ATOM 1578 C CA . LEU A 1 204 ? 1.382 -10.161 6.859 1.00 93.69 204 LEU A CA 1
ATOM 1579 C C . LEU A 1 204 ? 0.512 -9.776 8.049 1.00 93.69 204 LEU A C 1
ATOM 1581 O O . LEU A 1 204 ? -0.548 -9.189 7.859 1.00 93.69 204 LEU A O 1
ATOM 1585 N N . GLU A 1 205 ? 0.942 -10.022 9.279 1.00 89.69 205 GLU A N 1
ATOM 1586 C CA . GLU A 1 205 ? 0.102 -9.707 10.438 1.00 89.69 205 GLU A CA 1
ATOM 1587 C C . GLU A 1 205 ? -0.089 -8.194 10.617 1.00 89.69 205 GLU A C 1
ATOM 1589 O O . GLU A 1 205 ? -1.225 -7.712 10.678 1.00 89.69 205 GLU A O 1
ATOM 1594 N N . ARG A 1 206 ? 1.011 -7.427 10.595 1.00 89.56 206 ARG A N 1
ATOM 1595 C CA . ARG A 1 206 ? 1.000 -5.965 10.745 1.00 89.56 206 ARG A CA 1
ATOM 1596 C C . ARG A 1 206 ? 1.942 -5.272 9.768 1.00 89.56 206 ARG A C 1
ATOM 1598 O O . ARG A 1 206 ? 3.093 -5.653 9.617 1.00 89.56 206 ARG A O 1
ATOM 1605 N N . PHE A 1 207 ? 1.442 -4.213 9.138 1.00 94.44 207 PHE A N 1
ATOM 1606 C CA . PHE A 1 207 ? 2.185 -3.401 8.160 1.00 94.44 207 PHE A CA 1
ATOM 1607 C C . PHE A 1 207 ? 1.753 -1.926 8.142 1.00 94.44 207 PHE A C 1
ATOM 1609 O O . PHE A 1 207 ? 2.351 -1.105 7.448 1.00 94.44 207 PHE A O 1
ATOM 1616 N N . ARG A 1 208 ? 0.697 -1.578 8.887 1.00 91.88 208 ARG A N 1
ATOM 1617 C CA . ARG A 1 208 ? 0.107 -0.241 8.930 1.00 91.88 208 ARG A CA 1
ATOM 1618 C C . ARG A 1 208 ? 0.162 0.312 10.347 1.00 91.88 208 ARG A C 1
ATOM 1620 O O . ARG A 1 208 ? -0.116 -0.399 11.309 1.00 91.88 208 ARG A O 1
ATOM 1627 N N . VAL A 1 209 ? 0.460 1.599 10.447 1.00 87.75 209 VAL A N 1
ATOM 1628 C CA . VAL A 1 209 ? 0.490 2.382 11.680 1.00 87.75 209 VAL A CA 1
ATOM 1629 C C . VAL A 1 209 ? -0.345 3.650 11.530 1.00 87.75 209 VAL A C 1
ATOM 1631 O O . VAL A 1 209 ? -0.670 4.094 10.425 1.00 87.75 209 VAL A O 1
ATOM 1634 N N . TYR A 1 210 ? -0.688 4.248 12.663 1.00 84.94 210 TYR A N 1
ATOM 1635 C CA . TYR A 1 210 ? -1.287 5.574 12.717 1.00 84.94 210 TYR A CA 1
ATOM 1636 C C . TYR A 1 210 ? -0.198 6.589 13.015 1.00 84.94 210 TYR A C 1
ATOM 1638 O O . TYR A 1 210 ? 0.637 6.372 13.890 1.00 84.94 210 TYR A O 1
ATOM 1646 N N . LEU A 1 211 ? -0.209 7.693 12.280 1.00 81.19 211 LEU A N 1
ATOM 1647 C CA . LEU A 1 211 ? 0.825 8.709 12.379 1.00 81.19 211 LEU A CA 1
ATOM 1648 C C . LEU A 1 211 ? 0.362 9.851 13.284 1.00 81.19 211 LEU A C 1
ATOM 1650 O O . LEU A 1 211 ? -0.789 10.294 13.211 1.00 81.19 211 LEU A O 1
ATOM 1654 N N . GLY A 1 212 ? 1.280 10.324 14.126 1.00 73.69 212 GLY A N 1
ATOM 1655 C CA . GLY A 1 212 ? 1.103 11.545 14.907 1.00 73.69 212 GLY A CA 1
ATOM 1656 C C . GLY A 1 212 ? 1.087 12.799 14.026 1.00 73.69 212 GLY A C 1
ATOM 1657 O O . GLY A 1 212 ? 1.333 12.750 12.821 1.00 73.69 212 GLY A O 1
ATOM 1658 N N . SER A 1 213 ? 0.811 13.950 14.636 1.00 71.12 213 SER A N 1
ATOM 1659 C CA . SER A 1 213 ? 0.708 15.247 13.947 1.00 71.12 213 SER A CA 1
ATOM 1660 C C . SER A 1 213 ? 2.047 15.864 13.526 1.00 71.12 213 SER A C 1
ATOM 1662 O O . SER A 1 213 ? 2.047 16.943 12.950 1.00 71.12 213 SER A O 1
ATOM 1664 N N . GLU A 1 214 ? 3.173 15.214 13.823 1.00 74.00 214 GLU A N 1
ATOM 1665 C CA . GLU A 1 214 ? 4.525 15.749 13.593 1.00 74.00 214 GLU A CA 1
ATOM 1666 C C . GLU A 1 214 ? 5.001 15.628 12.134 1.00 74.00 214 GLU A C 1
ATOM 1668 O O . GLU A 1 214 ? 6.002 16.235 11.762 1.00 74.00 214 GLU A O 1
ATOM 1673 N N . LEU A 1 215 ? 4.304 14.860 11.289 1.00 75.00 215 LEU A N 1
ATOM 1674 C CA . LEU A 1 215 ? 4.673 14.712 9.879 1.00 75.00 215 LEU A CA 1
ATOM 1675 C C . LEU A 1 215 ? 4.136 15.854 9.010 1.00 75.00 215 LEU A C 1
ATOM 1677 O O . LEU A 1 215 ? 3.066 16.393 9.312 1.00 75.00 215 LEU A O 1
ATOM 1681 N N . PRO A 1 216 ? 4.812 16.166 7.884 1.00 77.00 216 PRO A N 1
ATOM 1682 C CA . PRO A 1 216 ? 4.316 17.135 6.917 1.00 77.00 216 PRO A CA 1
ATOM 1683 C C . PRO A 1 216 ? 2.867 16.865 6.495 1.00 77.00 216 PRO A C 1
ATOM 1685 O O . PRO A 1 216 ? 2.395 15.720 6.443 1.00 77.00 216 PRO A O 1
ATOM 1688 N N . SER A 1 217 ? 2.153 17.945 6.183 1.00 79.31 217 SER A N 1
ATOM 1689 C CA . SER A 1 217 ? 0.799 17.859 5.650 1.00 79.31 217 SER A CA 1
ATOM 1690 C C . SER A 1 217 ? 0.800 17.193 4.268 1.00 79.31 217 SER A C 1
ATOM 1692 O O . SER A 1 217 ? 1.743 17.322 3.490 1.00 79.31 217 SER A O 1
ATOM 1694 N N . GLY A 1 218 ? -0.282 16.474 3.964 1.00 86.06 218 GLY A N 1
ATOM 1695 C CA . GLY A 1 218 ? -0.437 15.752 2.699 1.00 86.06 218 GLY A CA 1
ATOM 1696 C C . GLY A 1 218 ? 0.219 14.370 2.666 1.00 86.06 218 GLY A C 1
ATOM 1697 O O . GLY A 1 218 ? 0.791 13.903 3.651 1.00 86.06 218 GLY A O 1
ATOM 1698 N N . ASP A 1 219 ? 0.066 13.696 1.533 1.00 93.56 219 ASP A N 1
ATOM 1699 C CA . ASP A 1 219 ? 0.571 12.341 1.313 1.00 93.56 219 ASP A CA 1
ATOM 1700 C C . ASP A 1 219 ? 2.028 12.378 0.840 1.00 93.56 219 ASP A C 1
ATOM 1702 O O . ASP A 1 219 ? 2.459 13.319 0.165 1.00 93.56 219 ASP A O 1
ATOM 1706 N N . GLY A 1 220 ? 2.801 11.349 1.178 1.00 95.31 220 GLY A N 1
ATOM 1707 C CA . GLY A 1 220 ? 4.229 11.327 0.876 1.00 95.31 220 GLY A CA 1
ATOM 1708 C C . GLY A 1 220 ? 4.880 9.980 1.140 1.00 95.31 220 GLY A C 1
ATOM 1709 O O . GLY A 1 220 ? 4.283 9.084 1.735 1.00 95.31 220 GLY A O 1
ATOM 1710 N N . ILE A 1 221 ? 6.118 9.845 0.682 1.00 97.50 221 ILE A N 1
ATOM 1711 C CA . ILE A 1 221 ? 6.957 8.667 0.899 1.00 97.50 221 ILE A CA 1
ATOM 1712 C C . ILE A 1 221 ? 8.189 9.133 1.665 1.00 97.50 221 ILE A 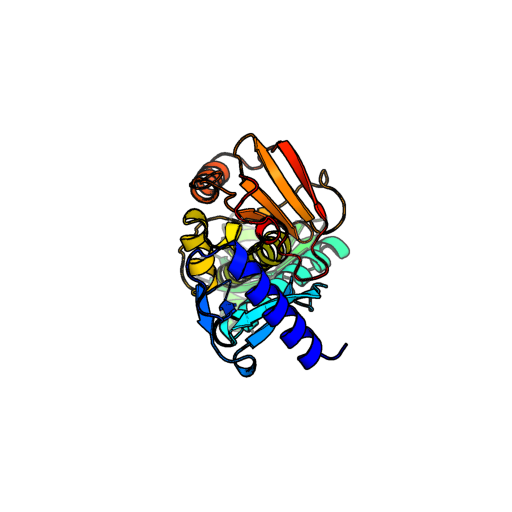C 1
ATOM 1714 O O . ILE A 1 221 ? 8.790 10.136 1.300 1.00 97.50 221 ILE A O 1
ATOM 1718 N N . TYR A 1 222 ? 8.576 8.422 2.713 1.00 95.62 222 TYR A N 1
ATOM 1719 C CA . TYR A 1 222 ? 9.682 8.794 3.588 1.00 95.62 222 TYR A CA 1
ATOM 1720 C C . TYR A 1 222 ? 10.593 7.597 3.805 1.00 95.62 222 TYR A C 1
ATOM 1722 O O . TYR A 1 222 ? 10.114 6.470 3.919 1.00 95.62 222 TYR A O 1
ATOM 1730 N N . PHE A 1 223 ? 11.895 7.837 3.896 1.00 95.56 223 PHE A N 1
ATOM 1731 C CA . PHE A 1 223 ? 12.845 6.819 4.315 1.00 95.56 223 PHE A CA 1
ATOM 1732 C C . PHE A 1 223 ? 13.133 6.970 5.806 1.00 95.56 223 PHE A C 1
ATOM 1734 O O . PHE A 1 223 ? 13.654 7.996 6.264 1.00 95.56 223 PHE A O 1
ATOM 1741 N N . LEU A 1 224 ? 12.759 5.942 6.562 1.00 93.69 224 LEU A N 1
ATOM 1742 C CA . LEU A 1 224 ? 13.068 5.820 7.976 1.00 93.69 224 LEU A CA 1
ATOM 1743 C C . LEU A 1 224 ? 14.467 5.235 8.121 1.00 93.69 224 LEU A C 1
ATOM 1745 O O . LEU A 1 224 ? 14.797 4.290 7.414 1.00 93.69 224 LEU A O 1
ATOM 1749 N N . SER A 1 225 ? 15.271 5.767 9.038 1.00 92.12 225 SER A N 1
ATOM 1750 C CA . SER A 1 225 ? 16.634 5.278 9.299 1.00 92.12 225 SER A CA 1
ATOM 1751 C C . SER A 1 225 ? 16.805 4.617 10.666 1.00 92.12 225 SER A C 1
ATOM 1753 O O . SER A 1 225 ? 17.721 3.817 10.848 1.00 92.12 225 SER A O 1
ATOM 1755 N N . ASN A 1 226 ? 15.928 4.934 11.620 1.00 88.06 226 ASN A N 1
ATOM 1756 C CA . ASN A 1 226 ? 15.960 4.446 12.997 1.00 88.06 226 ASN A CA 1
ATOM 1757 C C . ASN A 1 226 ? 14.518 4.337 13.528 1.00 88.06 226 ASN A C 1
ATOM 1759 O O . ASN A 1 226 ? 13.730 5.247 13.253 1.00 88.06 226 ASN A O 1
ATOM 1763 N N . PRO A 1 227 ? 14.144 3.283 14.278 1.00 89.12 227 PRO A N 1
ATOM 1764 C CA . PRO A 1 227 ? 14.955 2.125 14.687 1.00 89.12 227 PRO A CA 1
ATOM 1765 C C . PRO A 1 227 ? 15.191 1.094 13.581 1.00 89.12 227 PRO A C 1
ATOM 1767 O O . PRO A 1 227 ? 16.026 0.208 13.733 1.00 89.12 227 PRO A O 1
ATOM 1770 N N . LEU A 1 228 ? 14.475 1.212 12.464 1.00 90.25 228 LEU A N 1
ATOM 1771 C CA . LEU A 1 228 ? 14.604 0.308 11.336 1.00 90.25 228 LEU A CA 1
ATOM 1772 C C . LEU A 1 228 ? 14.660 1.092 10.030 1.00 90.25 228 LEU A C 1
ATOM 1774 O O . LEU A 1 228 ? 13.846 1.986 9.794 1.00 90.25 228 LEU A O 1
ATOM 1778 N N . LYS A 1 229 ? 15.592 0.696 9.163 1.00 95.25 229 LYS A N 1
ATOM 1779 C CA . LYS A 1 229 ? 15.686 1.218 7.805 1.00 95.25 229 LYS A CA 1
ATOM 1780 C C . LYS A 1 229 ? 14.568 0.668 6.934 1.00 95.25 229 LYS A C 1
ATOM 1782 O O . LYS A 1 229 ? 14.582 -0.516 6.621 1.00 95.25 229 LYS A O 1
ATOM 1787 N N . CYS A 1 230 ? 13.596 1.491 6.569 1.00 96.56 230 CYS A N 1
ATOM 1788 C CA . CYS A 1 230 ? 12.463 1.074 5.742 1.00 96.56 230 CYS A CA 1
ATOM 1789 C C . CYS A 1 230 ? 11.768 2.286 5.113 1.00 96.56 230 CYS A C 1
ATOM 1791 O O . CYS A 1 230 ? 12.020 3.432 5.486 1.00 96.56 230 CYS A O 1
ATOM 1793 N N . LEU A 1 231 ? 10.877 2.043 4.157 1.00 97.50 231 LEU A N 1
ATOM 1794 C CA . LEU A 1 231 ? 9.989 3.078 3.646 1.00 97.50 231 LEU A CA 1
ATOM 1795 C C . LEU A 1 231 ? 8.767 3.232 4.545 1.00 97.50 231 LEU A C 1
ATOM 1797 O O . LEU A 1 231 ? 8.132 2.248 4.907 1.00 97.50 231 LEU A O 1
ATOM 1801 N N . LEU A 1 232 ? 8.381 4.475 4.797 1.00 96.38 232 LEU A N 1
ATOM 1802 C CA . LEU A 1 232 ? 7.072 4.867 5.294 1.00 96.38 232 LEU A CA 1
ATOM 1803 C C . LEU A 1 232 ? 6.309 5.555 4.164 1.00 96.38 232 LEU A C 1
ATOM 1805 O O . LEU A 1 232 ? 6.708 6.620 3.700 1.00 96.38 232 LEU A O 1
ATOM 1809 N N . VAL A 1 233 ? 5.173 4.995 3.762 1.00 97.56 233 VAL A N 1
ATOM 1810 C CA . VAL A 1 233 ? 4.250 5.656 2.836 1.00 97.56 233 VAL A CA 1
ATOM 1811 C C . VAL A 1 233 ? 3.067 6.205 3.620 1.00 97.56 233 VAL A C 1
ATOM 1813 O O . VAL A 1 233 ? 2.304 5.454 4.231 1.00 97.56 233 VAL A O 1
ATOM 1816 N N . LYS A 1 234 ? 2.933 7.529 3.621 1.00 94.25 234 LYS A N 1
ATOM 1817 C CA . LYS A 1 234 ? 1.883 8.271 4.313 1.00 94.25 234 LYS A CA 1
ATOM 1818 C C . LYS A 1 234 ? 0.711 8.523 3.375 1.00 94.25 234 LYS A C 1
ATOM 1820 O O . LYS A 1 234 ? 0.883 9.130 2.322 1.00 94.25 234 LYS A O 1
ATOM 1825 N N . ILE A 1 235 ? -0.471 8.100 3.811 1.00 92.06 235 ILE A N 1
ATOM 1826 C CA . ILE A 1 235 ? -1.759 8.368 3.171 1.00 92.06 235 ILE A CA 1
ATOM 1827 C C . ILE A 1 235 ? -2.693 8.908 4.255 1.00 92.06 235 ILE A C 1
ATOM 1829 O O . ILE A 1 235 ? -3.118 8.169 5.152 1.00 92.06 235 ILE A O 1
ATOM 1833 N N . ASP A 1 236 ? -2.990 10.203 4.203 1.00 86.31 236 ASP A N 1
ATOM 1834 C CA . ASP A 1 236 ? -3.673 10.950 5.260 1.00 86.31 236 ASP A CA 1
ATOM 1835 C C . ASP A 1 236 ? -2.926 10.805 6.610 1.00 86.31 236 ASP A C 1
ATOM 1837 O O . ASP A 1 236 ? -1.755 11.188 6.718 1.00 86.31 236 ASP A O 1
ATOM 1841 N N . ARG A 1 237 ? -3.565 10.230 7.638 1.00 83.50 237 ARG A N 1
ATOM 1842 C CA . ARG A 1 237 ? -2.960 9.886 8.941 1.00 83.50 237 ARG A CA 1
ATOM 1843 C C . ARG A 1 237 ? -2.508 8.428 9.050 1.00 83.50 237 ARG A C 1
ATOM 1845 O O . ARG A 1 237 ? -2.164 7.969 10.137 1.00 83.50 237 ARG A O 1
ATOM 1852 N N . SER A 1 238 ? -2.566 7.679 7.955 1.00 88.69 238 SER A N 1
ATOM 1853 C CA . SER A 1 238 ? -2.119 6.287 7.914 1.00 88.69 238 SER A CA 1
ATOM 1854 C C . SER A 1 238 ? -0.698 6.218 7.384 1.00 88.69 238 SER A C 1
AT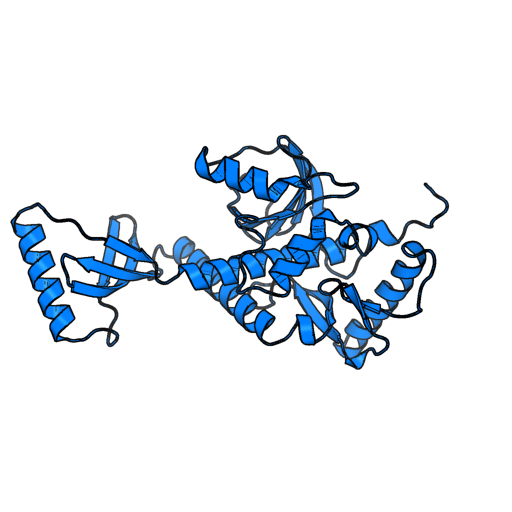OM 1856 O O . SER A 1 238 ? -0.381 6.863 6.389 1.00 88.69 238 SER A O 1
ATOM 1858 N N . GLY A 1 239 ? 0.134 5.410 8.026 1.00 92.38 239 GLY A N 1
ATOM 1859 C CA . GLY A 1 239 ? 1.453 5.039 7.540 1.00 92.38 239 GLY A CA 1
ATOM 1860 C C . GLY A 1 239 ? 1.477 3.567 7.183 1.00 92.38 239 GLY A C 1
ATOM 1861 O O . GLY A 1 239 ? 0.997 2.750 7.961 1.00 92.38 239 GLY A O 1
ATOM 1862 N N . VAL A 1 240 ? 2.031 3.218 6.032 1.00 97.12 240 VAL A N 1
ATOM 1863 C CA . VAL A 1 240 ? 2.360 1.832 5.692 1.00 97.12 240 VAL A CA 1
ATOM 1864 C C . VAL A 1 240 ? 3.869 1.713 5.653 1.00 97.12 240 VAL A C 1
ATOM 1866 O O . VAL A 1 240 ? 4.520 2.491 4.953 1.00 97.12 240 VAL A O 1
ATOM 1869 N N . LEU A 1 241 ? 4.413 0.761 6.407 1.00 96.88 241 LEU A N 1
ATOM 1870 C CA . LEU A 1 241 ? 5.835 0.461 6.350 1.00 96.88 241 LEU A CA 1
ATOM 1871 C C . LEU A 1 241 ? 6.105 -0.598 5.284 1.00 96.88 241 LEU A C 1
ATOM 1873 O O . LEU A 1 241 ? 5.374 -1.582 5.184 1.00 96.88 241 LEU A O 1
ATOM 1877 N N . LEU A 1 242 ? 7.143 -0.387 4.481 1.00 98.19 242 LEU A N 1
ATOM 1878 C CA . LEU A 1 242 ? 7.546 -1.279 3.399 1.00 98.19 242 LEU A CA 1
ATOM 1879 C C . LEU A 1 242 ? 9.067 -1.482 3.415 1.00 98.19 242 LEU A C 1
ATOM 1881 O O . LEU A 1 242 ? 9.805 -0.539 3.711 1.00 98.19 242 LEU A O 1
ATOM 1885 N N . PRO A 1 243 ? 9.562 -2.674 3.048 1.00 97.56 243 PRO A N 1
ATOM 1886 C CA . PRO A 1 243 ? 10.984 -2.891 2.821 1.00 97.56 243 PRO A CA 1
ATOM 1887 C C . PRO A 1 243 ? 11.577 -1.932 1.778 1.00 97.56 243 PRO A C 1
ATOM 1889 O O . PRO A 1 243 ? 10.912 -1.501 0.827 1.00 97.56 243 PRO A O 1
ATOM 1892 N N . TRP A 1 244 ? 12.859 -1.628 1.949 1.00 95.69 244 TRP A N 1
ATOM 1893 C CA . TRP A 1 244 ? 13.666 -0.854 1.017 1.00 95.69 244 TRP A CA 1
ATOM 1894 C C . TRP A 1 244 ? 14.641 -1.747 0.228 1.00 95.69 244 TRP A C 1
ATOM 1896 O O . TRP A 1 244 ? 14.529 -2.974 0.204 1.00 95.69 244 TRP A O 1
ATOM 1906 N N . LEU A 1 245 ? 15.544 -1.125 -0.528 1.00 92.25 245 LEU A N 1
ATOM 1907 C CA . LEU A 1 245 ? 16.478 -1.803 -1.421 1.00 92.25 245 LEU A CA 1
ATOM 1908 C C . LEU A 1 245 ? 17.491 -2.660 -0.655 1.00 92.25 245 LEU A C 1
ATOM 1910 O O . LEU A 1 245 ? 17.838 -2.376 0.489 1.00 92.25 245 LEU A O 1
ATOM 1914 N N . ARG A 1 246 ? 18.020 -3.689 -1.333 1.00 88.94 246 ARG A N 1
ATOM 1915 C CA . ARG A 1 246 ? 19.127 -4.535 -0.847 1.00 88.94 246 ARG A CA 1
ATOM 1916 C C . ARG A 1 246 ? 18.838 -5.198 0.509 1.00 88.94 246 ARG A C 1
ATOM 1918 O O . ARG A 1 246 ? 19.752 -5.457 1.282 1.00 88.94 246 ARG A O 1
ATOM 1925 N N . GLY A 1 247 ? 17.564 -5.484 0.782 1.00 83.00 247 GLY A N 1
ATOM 1926 C CA . GLY A 1 247 ? 17.123 -6.149 2.009 1.00 83.00 247 GLY A CA 1
ATOM 1927 C C . GLY A 1 247 ? 16.994 -5.234 3.229 1.00 83.00 247 GLY A C 1
ATOM 1928 O O . GLY A 1 247 ? 16.641 -5.723 4.302 1.00 83.00 247 GLY A O 1
ATOM 1929 N N . GLU A 1 248 ? 17.225 -3.922 3.097 1.00 91.00 248 GLU A N 1
ATOM 1930 C CA . GLU A 1 248 ? 16.923 -2.988 4.182 1.00 91.00 248 GLU A CA 1
ATOM 1931 C C . GLU A 1 248 ? 15.425 -3.055 4.520 1.00 91.00 248 GLU A C 1
ATOM 1933 O O . GLU A 1 248 ? 14.564 -2.991 3.645 1.00 91.00 248 GLU A O 1
ATOM 1938 N N . GLY A 1 249 ? 15.102 -3.249 5.798 1.00 88.06 249 GLY A N 1
ATOM 1939 C CA . GLY A 1 249 ? 13.714 -3.352 6.247 1.00 88.06 249 GLY A CA 1
ATOM 1940 C C . GLY A 1 249 ? 13.042 -4.688 5.936 1.00 88.06 249 GLY A C 1
ATOM 1941 O O . GLY A 1 249 ? 11.828 -4.779 6.070 1.00 88.06 249 GLY A O 1
ATOM 1942 N N . ALA A 1 250 ? 13.789 -5.735 5.561 1.00 89.81 250 ALA A N 1
ATOM 1943 C CA . ALA A 1 250 ? 13.222 -7.070 5.338 1.00 89.81 250 ALA A CA 1
ATOM 1944 C C . ALA A 1 250 ? 12.466 -7.629 6.562 1.00 89.81 250 ALA A C 1
ATOM 1946 O O . ALA A 1 250 ? 11.522 -8.382 6.376 1.00 89.81 250 ALA A O 1
ATOM 1947 N N . GLY A 1 251 ? 12.848 -7.223 7.780 1.00 92.25 251 GLY A N 1
ATOM 1948 C CA . GLY A 1 251 ? 12.186 -7.602 9.037 1.00 92.25 251 GLY A CA 1
ATOM 1949 C C . GLY A 1 251 ? 11.158 -6.590 9.561 1.00 92.25 251 GLY A C 1
ATOM 1950 O O . GLY A 1 251 ? 10.896 -6.547 10.763 1.00 92.25 251 GLY A O 1
ATOM 1951 N N . VAL A 1 252 ? 10.658 -5.676 8.717 1.00 95.12 252 VAL A N 1
ATOM 1952 C CA . VAL A 1 252 ? 9.800 -4.565 9.174 1.00 95.12 252 VAL A CA 1
ATOM 1953 C C . VAL A 1 252 ? 8.459 -5.021 9.728 1.00 95.12 252 VAL A C 1
ATOM 1955 O O . VAL A 1 252 ? 7.945 -4.405 10.662 1.00 95.12 252 VAL A O 1
ATOM 1958 N N . PHE A 1 253 ? 7.901 -6.102 9.194 1.00 94.38 253 PHE A N 1
ATOM 1959 C CA . PHE A 1 253 ? 6.593 -6.597 9.609 1.00 94.38 253 PHE A CA 1
ATOM 1960 C C . PHE A 1 253 ? 6.678 -7.324 10.957 1.00 94.38 253 PHE A C 1
ATOM 1962 O O . PHE A 1 253 ? 5.867 -7.069 11.846 1.00 94.38 253 PHE A O 1
ATOM 1969 N N . GLU A 1 254 ? 7.716 -8.137 11.152 1.00 93.25 254 GLU A N 1
ATOM 1970 C CA . GLU A 1 254 ? 8.034 -8.829 12.406 1.00 93.25 254 GLU A CA 1
ATOM 1971 C C . GLU A 1 254 ? 8.393 -7.828 13.508 1.00 93.25 254 GLU A C 1
ATOM 1973 O O . GLU A 1 254 ? 7.960 -7.946 14.661 1.00 93.25 254 GLU A O 1
ATOM 1978 N N . TRP A 1 255 ? 9.156 -6.793 13.147 1.00 92.00 255 TRP A N 1
ATOM 1979 C CA . TRP A 1 255 ? 9.466 -5.696 14.052 1.00 92.00 255 TRP A CA 1
ATOM 1980 C C . TRP A 1 255 ? 8.190 -4.962 14.485 1.00 92.00 255 TRP A C 1
ATOM 1982 O O . TRP A 1 255 ? 7.972 -4.792 15.684 1.00 92.00 255 TRP A O 1
ATOM 1992 N N . LEU A 1 256 ? 7.309 -4.593 13.546 1.00 88.19 256 LEU A N 1
ATOM 1993 C CA . LEU A 1 256 ? 6.028 -3.943 13.854 1.00 88.19 256 LEU A CA 1
ATOM 1994 C C . LEU A 1 256 ? 5.131 -4.791 14.756 1.00 88.19 256 LEU A C 1
ATOM 1996 O O . LEU A 1 256 ? 4.486 -4.253 15.657 1.00 88.19 256 LEU A O 1
ATOM 2000 N N . GLN A 1 257 ? 5.077 -6.099 14.511 1.00 85.75 257 GLN A N 1
ATOM 2001 C CA . GLN A 1 257 ? 4.338 -7.028 15.357 1.00 85.75 257 GLN A CA 1
ATOM 2002 C C . GLN A 1 257 ? 4.871 -6.983 16.793 1.00 85.75 257 GLN A C 1
ATOM 2004 O O . GLN A 1 257 ? 4.112 -6.714 17.719 1.00 85.75 257 GLN A O 1
ATOM 2009 N N . THR A 1 258 ? 6.191 -7.108 16.953 1.00 86.56 258 THR A N 1
ATOM 2010 C CA . THR A 1 258 ? 6.853 -7.077 18.265 1.00 86.56 258 THR A CA 1
ATOM 2011 C C . THR A 1 258 ? 6.621 -5.757 19.005 1.00 86.56 258 THR A C 1
ATOM 2013 O O . THR A 1 258 ? 6.434 -5.756 20.221 1.00 86.56 258 THR A O 1
ATOM 2016 N N . GLN A 1 259 ? 6.636 -4.622 18.297 1.00 82.75 259 GLN A N 1
ATOM 2017 C CA . GLN A 1 259 ? 6.403 -3.315 18.919 1.00 82.75 259 GLN A CA 1
ATOM 2018 C C . GLN A 1 259 ? 4.951 -3.122 19.338 1.00 82.75 259 GLN A C 1
ATOM 2020 O O . GLN A 1 259 ? 4.704 -2.592 20.416 1.00 82.75 259 GLN A O 1
ATOM 2025 N N . SER A 1 260 ? 3.991 -3.578 18.531 1.00 72.06 260 SER A N 1
ATOM 2026 C CA . SER A 1 260 ? 2.572 -3.411 18.856 1.00 72.06 260 SER A CA 1
ATOM 2027 C C . SER A 1 260 ? 2.158 -4.115 20.149 1.00 72.06 260 SER A C 1
ATOM 2029 O O . SER A 1 260 ? 1.152 -3.720 20.738 1.00 72.06 260 SER A O 1
ATOM 2031 N N . ASP A 1 261 ? 2.887 -5.150 20.558 1.00 69.88 261 ASP A N 1
ATOM 2032 C CA . ASP A 1 261 ? 2.613 -5.893 21.789 1.00 69.88 261 ASP A CA 1
ATOM 2033 C C . ASP A 1 261 ? 3.262 -5.245 23.023 1.00 69.88 261 ASP A C 1
ATOM 2035 O O . ASP A 1 261 ? 2.880 -5.543 24.154 1.00 69.88 261 ASP A O 1
ATOM 2039 N N . ARG A 1 262 ? 4.248 -4.361 22.820 1.00 68.38 262 ARG A N 1
ATOM 2040 C CA . ARG A 1 262 ? 5.079 -3.781 23.888 1.00 68.38 262 ARG A CA 1
ATOM 2041 C C . ARG A 1 262 ? 4.804 -2.307 24.141 1.00 68.38 262 ARG A C 1
ATOM 2043 O O . ARG A 1 262 ? 4.812 -1.877 25.291 1.00 68.38 262 ARG A O 1
ATOM 2050 N N . GLU A 1 263 ? 4.587 -1.536 23.084 1.00 65.50 263 GLU A N 1
ATOM 2051 C CA . GLU A 1 263 ? 4.541 -0.078 23.136 1.00 65.50 263 GLU A CA 1
ATOM 2052 C C . GLU A 1 263 ? 3.312 0.466 22.403 1.00 65.50 263 GLU A C 1
ATOM 2054 O O . GLU A 1 263 ? 2.896 -0.033 21.359 1.00 65.50 263 GLU A O 1
ATOM 2059 N N . SER A 1 264 ? 2.729 1.540 22.941 1.00 68.12 264 SER A N 1
ATOM 2060 C CA . SER A 1 264 ? 1.592 2.229 22.316 1.00 68.12 264 SER A CA 1
ATOM 2061 C C . SER A 1 264 ? 2.008 3.203 21.207 1.00 68.12 264 SER A C 1
ATOM 2063 O O . SER A 1 264 ? 1.170 3.600 20.396 1.00 68.12 264 SER A O 1
ATOM 2065 N N . SER A 1 265 ? 3.285 3.596 21.155 1.00 76.69 265 SER A N 1
ATOM 2066 C CA . SER A 1 265 ? 3.834 4.515 20.153 1.00 76.69 265 SER A CA 1
ATOM 2067 C C . SER A 1 265 ? 5.342 4.345 20.013 1.00 76.69 265 SER A C 1
ATOM 2069 O O . SER A 1 265 ? 6.023 4.232 21.025 1.00 76.69 265 SER A O 1
ATOM 2071 N N . VAL A 1 266 ? 5.860 4.451 18.787 1.00 80.88 266 VAL A N 1
ATOM 2072 C CA . VAL A 1 266 ? 7.301 4.393 18.499 1.00 80.88 266 VAL A CA 1
ATOM 2073 C C . VAL A 1 266 ? 7.743 5.670 17.792 1.00 80.88 266 VAL A C 1
ATOM 2075 O O . VAL A 1 266 ? 7.107 6.109 16.831 1.00 80.88 266 VAL A O 1
ATOM 2078 N N . ARG A 1 267 ? 8.857 6.259 18.237 1.00 85.75 267 ARG A N 1
ATOM 2079 C CA . ARG A 1 267 ? 9.494 7.390 17.550 1.00 85.75 267 ARG A CA 1
ATOM 2080 C C . ARG A 1 267 ? 10.458 6.874 16.485 1.00 85.75 267 ARG A C 1
ATOM 2082 O O . ARG A 1 267 ? 11.328 6.061 16.781 1.00 85.75 267 ARG A O 1
ATOM 2089 N N . CYS A 1 268 ? 10.321 7.388 15.267 1.00 86.88 268 CYS A N 1
ATOM 2090 C CA . CYS A 1 268 ? 11.187 7.048 14.142 1.00 86.88 268 CYS A CA 1
ATOM 2091 C C . CYS A 1 268 ? 11.907 8.293 13.616 1.00 86.88 268 CYS A C 1
ATOM 2093 O O . CYS A 1 268 ? 11.358 9.394 13.669 1.00 86.88 268 CYS A O 1
ATOM 2095 N N . SER A 1 269 ? 13.107 8.107 13.071 1.00 90.38 269 SER A N 1
ATOM 2096 C CA . SER A 1 269 ? 13.861 9.169 12.399 1.00 90.38 269 SER A CA 1
ATOM 2097 C C . SER A 1 269 ? 13.662 9.086 10.891 1.00 90.38 269 SER A C 1
ATOM 2099 O O . SER A 1 269 ? 13.883 8.028 10.301 1.00 90.38 269 SER A O 1
ATOM 2101 N N . ILE A 1 270 ? 13.283 10.203 10.270 1.00 91.31 270 ILE A N 1
ATOM 2102 C CA . ILE A 1 270 ? 13.220 10.353 8.813 1.00 91.31 270 ILE A CA 1
ATOM 2103 C C . ILE A 1 270 ? 14.539 10.948 8.337 1.00 91.31 270 ILE A C 1
ATOM 2105 O O . ILE A 1 270 ? 15.026 11.915 8.917 1.00 91.31 270 ILE A O 1
ATOM 2109 N N . THR A 1 271 ? 15.101 10.368 7.283 1.00 91.88 271 THR A N 1
ATOM 2110 C CA . THR A 1 271 ? 16.337 10.872 6.656 1.00 91.88 271 THR A CA 1
ATOM 2111 C C . THR A 1 271 ? 16.093 11.445 5.275 1.00 91.88 271 THR A C 1
ATOM 2113 O O . THR A 1 271 ? 16.679 12.468 4.953 1.00 91.88 271 THR A O 1
ATOM 2116 N N . ASP A 1 272 ? 15.153 10.869 4.527 1.00 91.94 272 ASP A N 1
ATOM 2117 C CA . ASP A 1 272 ? 14.760 11.360 3.211 1.00 91.94 272 ASP A CA 1
ATOM 2118 C C . ASP A 1 272 ? 13.241 11.366 3.051 1.00 91.94 272 ASP A C 1
ATOM 2120 O O . ASP A 1 272 ? 12.507 10.647 3.740 1.00 91.94 272 ASP A O 1
ATOM 2124 N N . GLY A 1 273 ? 12.763 12.178 2.110 1.00 93.62 273 GLY A N 1
ATOM 2125 C CA . GLY A 1 273 ? 11.352 12.290 1.783 1.00 93.62 273 GLY A CA 1
ATOM 2126 C C . GLY A 1 273 ? 11.124 12.608 0.313 1.00 93.62 273 GLY A C 1
ATOM 2127 O O . GLY A 1 273 ? 11.869 13.359 -0.312 1.00 93.62 273 GLY A O 1
ATOM 2128 N N . TRP A 1 274 ? 10.044 12.059 -0.223 1.00 95.81 274 TRP A N 1
ATOM 2129 C CA . TRP A 1 274 ? 9.569 12.294 -1.573 1.00 95.81 274 TRP A CA 1
ATOM 2130 C C . TRP A 1 274 ? 8.099 12.695 -1.535 1.00 95.81 274 TRP A C 1
ATOM 2132 O O . TRP A 1 274 ? 7.289 12.122 -0.800 1.00 95.81 274 TRP A O 1
ATOM 2142 N N . SER A 1 275 ? 7.747 13.667 -2.373 1.00 94.75 275 SER A N 1
ATOM 2143 C CA . SER A 1 275 ? 6.352 14.001 -2.630 1.00 94.75 275 SER A CA 1
ATOM 2144 C C . SER A 1 275 ? 5.606 12.808 -3.224 1.00 94.75 275 SER A C 1
ATOM 2146 O O . SER A 1 275 ? 6.192 11.948 -3.893 1.00 94.75 275 SER A O 1
ATOM 2148 N N . TRP A 1 276 ? 4.292 12.781 -2.994 1.00 95.75 276 TRP A N 1
ATOM 2149 C CA . TRP A 1 276 ? 3.418 11.808 -3.631 1.00 95.75 276 TRP A CA 1
ATOM 2150 C C . TRP A 1 276 ? 3.575 11.853 -5.161 1.00 95.75 276 TRP A C 1
ATOM 2152 O O . TRP A 1 276 ? 3.495 12.944 -5.742 1.00 95.75 276 TRP A O 1
ATOM 2162 N N . PRO A 1 277 ? 3.783 10.705 -5.830 1.00 96.38 277 PRO A N 1
ATOM 2163 C CA . PRO A 1 277 ? 3.936 10.679 -7.276 1.00 96.38 277 PRO A CA 1
ATOM 2164 C C . PRO A 1 277 ? 2.674 11.193 -7.965 1.00 96.38 277 PRO A C 1
ATOM 2166 O O . PRO A 1 277 ? 1.547 10.875 -7.589 1.00 96.38 277 PRO A O 1
ATOM 2169 N N . THR A 1 278 ? 2.863 12.003 -9.002 1.00 94.12 278 THR A N 1
ATOM 2170 C CA . THR A 1 278 ? 1.753 12.553 -9.807 1.00 94.12 278 THR A CA 1
ATOM 2171 C C . THR A 1 278 ? 1.591 11.843 -11.148 1.00 94.12 278 THR A C 1
ATOM 2173 O O . THR A 1 278 ? 0.624 12.082 -11.870 1.00 94.12 278 THR A O 1
ATOM 2176 N N . THR A 1 279 ? 2.534 10.960 -11.472 1.00 95.31 279 THR A N 1
ATOM 2177 C CA . THR A 1 279 ? 2.597 10.149 -12.684 1.00 95.31 279 THR A CA 1
ATOM 2178 C C . THR A 1 279 ? 3.414 8.884 -12.400 1.00 95.31 279 THR A C 1
ATOM 2180 O O . THR A 1 279 ? 3.983 8.740 -11.320 1.00 95.31 279 THR A O 1
ATOM 2183 N N . LEU A 1 280 ? 3.509 7.986 -13.379 1.00 96.94 280 LEU A N 1
ATOM 2184 C CA . LEU A 1 280 ? 4.457 6.877 -13.367 1.00 96.94 280 LEU A CA 1
ATOM 2185 C C . LEU A 1 280 ? 5.880 7.416 -13.612 1.00 96.94 280 LEU A C 1
ATOM 2187 O O . LEU A 1 280 ? 6.220 7.737 -14.749 1.00 96.94 280 LEU A O 1
ATOM 2191 N N . GLU A 1 281 ? 6.675 7.587 -12.553 1.00 97.00 281 GLU A N 1
ATOM 2192 C CA . GLU A 1 281 ? 8.012 8.205 -12.583 1.00 97.00 281 GLU A CA 1
ATOM 2193 C C . GLU A 1 281 ? 9.122 7.172 -12.833 1.00 97.00 281 GLU A C 1
ATOM 2195 O O . GLU A 1 281 ? 9.916 7.344 -13.763 1.00 97.00 281 GLU A O 1
ATOM 2200 N N . LEU A 1 282 ? 9.128 6.069 -12.072 1.00 97.06 282 LEU A N 1
ATOM 2201 C CA . LEU A 1 282 ? 10.113 4.974 -12.166 1.00 97.06 282 LEU A CA 1
ATOM 2202 C C . LEU A 1 282 ? 11.568 5.448 -11.982 1.00 97.06 282 LEU A C 1
ATOM 2204 O O . LEU A 1 282 ? 12.455 5.059 -12.738 1.00 97.06 282 LEU A O 1
ATOM 2208 N N . SER A 1 283 ? 11.816 6.322 -11.004 1.00 95.88 283 SER A N 1
ATOM 2209 C CA . SER A 1 283 ? 13.074 7.065 -10.863 1.00 95.88 283 SER A CA 1
ATOM 2210 C C . SER A 1 283 ? 14.314 6.182 -10.725 1.00 95.88 283 SER A C 1
ATOM 2212 O O . SER A 1 283 ? 15.359 6.532 -11.268 1.00 95.88 283 SER A O 1
ATOM 2214 N N . LEU A 1 284 ? 14.218 5.026 -10.057 1.00 95.38 284 LEU A N 1
ATOM 2215 C CA . LEU A 1 284 ? 15.369 4.135 -9.926 1.00 95.38 284 LEU A CA 1
ATOM 2216 C C . LEU A 1 284 ? 15.681 3.416 -11.229 1.00 95.38 284 LEU A C 1
ATOM 2218 O O . LEU A 1 284 ? 16.825 3.031 -11.412 1.00 95.38 284 LEU A O 1
ATOM 2222 N N . ASP A 1 285 ? 14.721 3.241 -12.136 1.00 95.00 285 ASP A N 1
ATOM 2223 C CA . ASP A 1 285 ? 14.900 2.500 -13.390 1.00 95.00 285 ASP A CA 1
ATOM 2224 C C . ASP A 1 285 ? 15.486 3.363 -14.517 1.00 95.00 285 ASP A C 1
ATOM 2226 O O . ASP A 1 285 ? 15.812 2.853 -15.588 1.00 95.00 285 ASP A O 1
ATOM 2230 N N . GLN A 1 286 ? 15.613 4.675 -14.307 1.00 86.88 286 GLN A N 1
ATOM 2231 C CA . GLN A 1 286 ? 16.142 5.594 -15.320 1.00 86.88 286 GLN A CA 1
ATOM 2232 C C . GLN A 1 286 ? 17.676 5.620 -15.378 1.00 86.88 286 GLN A C 1
ATOM 2234 O O . GLN A 1 286 ? 18.228 6.174 -16.319 1.00 86.88 286 GLN A O 1
ATOM 2239 N N . ILE A 1 287 ? 18.360 4.999 -14.412 1.00 72.94 287 ILE A N 1
ATOM 2240 C CA . ILE A 1 287 ? 19.826 4.919 -14.378 1.00 72.94 287 ILE A CA 1
ATOM 2241 C C . ILE A 1 287 ? 20.294 3.835 -15.360 1.00 72.94 287 ILE A C 1
ATOM 2243 O O . ILE A 1 287 ? 19.861 2.676 -15.243 1.00 72.94 287 ILE A O 1
ATOM 2247 N N . GLU A 1 288 ? 21.148 4.204 -16.318 1.00 59.03 288 GLU A N 1
ATOM 2248 C CA . GLU A 1 288 ? 21.736 3.262 -17.272 1.00 59.03 288 GLU A CA 1
ATOM 2249 C C . GLU A 1 288 ? 22.617 2.225 -16.550 1.00 59.03 288 GLU A C 1
ATOM 2251 O O . GLU A 1 288 ? 23.219 2.534 -15.522 1.00 59.03 288 GLU A O 1
ATOM 2256 N N . PRO A 1 289 ? 22.718 0.980 -17.052 1.00 55.50 289 PRO A N 1
ATOM 2257 C CA . PRO A 1 289 ? 23.466 -0.093 -16.385 1.00 55.50 289 PRO A CA 1
ATOM 2258 C C . PRO A 1 289 ? 24.967 0.169 -16.159 1.00 55.50 289 PRO A C 1
ATOM 2260 O O . PRO A 1 289 ? 25.598 -0.627 -15.473 1.00 55.50 289 PRO A O 1
ATOM 2263 N N . ASN A 1 290 ? 25.536 1.228 -16.745 1.00 47.38 290 ASN A N 1
ATOM 2264 C CA . ASN A 1 290 ? 26.976 1.503 -16.746 1.00 47.38 290 ASN A CA 1
ATOM 2265 C C . ASN A 1 290 ? 27.442 2.510 -15.675 1.00 47.38 290 ASN A C 1
ATOM 2267 O O . ASN A 1 290 ? 28.643 2.732 -15.568 1.00 47.38 290 ASN A O 1
ATOM 2271 N N . ASP A 1 291 ? 26.535 3.076 -14.872 1.00 45.34 291 ASP A N 1
ATOM 2272 C CA . ASP A 1 291 ? 26.863 4.090 -13.850 1.00 45.34 291 ASP A CA 1
ATOM 2273 C C . ASP A 1 291 ? 26.912 3.532 -12.407 1.00 45.34 291 ASP A C 1
ATOM 2275 O O . ASP A 1 291 ? 26.707 4.268 -11.438 1.00 45.34 291 ASP A O 1
ATOM 2279 N N . SER A 1 292 ? 27.162 2.227 -12.230 1.00 41.16 292 SER A N 1
ATOM 2280 C CA . SER A 1 292 ? 27.248 1.570 -10.909 1.00 41.16 292 SER A CA 1
ATOM 2281 C C . SER A 1 292 ? 28.510 0.749 -10.710 1.00 41.16 292 SER A C 1
ATOM 2283 O O . SER A 1 292 ? 28.761 -0.104 -11.591 1.00 41.16 292 SER A O 1
#

Secondary structure (DSSP, 8-state):
--HHHHHHHHHHHHHHHHHHH-SS--SSEE-TTT--EE--GGGEEEEEES-GGGT-EEEEEEETTTTSHHHHHHHHHHHHHHHHHHHHHHHS---EEEEEEETTEEEEEEEEEETTEEEEEEPTTSS-HHHHHHHHHHHHHHHHTT---EEEEETTHHHHHHHHHHHHHHHHHHHHHHH-HHHHT-GGGHHHHHHHH-TTS-S-S--EEE--TTSPSS-EEEEEEESS-EEEEEETTEEEEE--GGGTTTTHHHHHHHHHTT-S----EEEEEEEPPSS---GGGGS-TT--

Radius of gyration: 22.77 Å; chains: 1; bounding box: 65×33×66 Å

pLDDT: mean 84.31, std 12.47, range [41.16, 98.31]

Sequence (292 aa):
MGNAQLKRKYVEHAIRSLKNVLRSFPGAYICPICVELFPDLEAFSIEDVPPASIGGRRICVTCQPCNSTAGHAIDAAVQWETKLRRGFLANGMVAERAKLKISEVSLNVDVTRDKNGLNVVVAPGQNDPRAVEAGKAEMQDACFRKRGTFTLTKSASYKQRAADVGYLKSAYLAAFAKFGYRWIFQPALNSVREQIRWPGTMVLERFRVYLGSELPSGDGIYFLSNPLKCLLVKIDRSGVLLPWLRGEGAGVFEWLQTQSDRESSVRCSITDGWSWPTTLELSLDQIEPNDS

Foldseek 3Di:
DDQLVQLVVQQVVQLVLVVQVDPDRPSFHAFLQPRDTDRDSVQKDFDFQLHVLQPGDRAHMGGDLLCDPLVVLLSVLLNVVVVQVVCCVVPQDDFFWWWKAWPNAIFTWTWGADPVGIDIGGDPPRDDPVSVVVVVVSVVVCVVVVHTDMDIGGPCPLSVLSNQLSNLVSQSVQVCLAANDQWSPPPLCPLSSVCSSCVVDPSFVDFKDFADPPDDPDWWWFFWDPPFTWIWTDDGRMTGTGHGHPCGCSCVRVVVVVCVVPDPDDDIDTDDIDDGRNHSHNPNSPDHNPPD